Protein AF-A0A956JEH7-F1 (afdb_monomer_lite)

pLDDT: mean 78.48, std 21.89, range [32.75, 98.38]

Foldseek 3Di:
DDPPPPPPPFQDQDADDDDDDDDDPDDDDPDDDDDDDDDDDDDPDDPPDPPCCDPVNPPPPPLVVLCVQLVDDPVLSVQLSVLVVVLPDPPPQQPPVLLLVLLLQLLVLLLDPDHDPVSLVSSCCSRDPRDPVNLVSQLVSVQSNLVSDDLSSLLSLLVVLLVPNDPSSNPPVPPCDPPPPDDPDPPLLPQQLNLLVQLCVQLVDDPVLSVVSSVLSVPDDQQDCPQLSVLSNQQSVQSSDPGRDSVSSSSNSVSSSVSVVVVSVSLSVSSNVNSVSDDSSSSNSQSVLSSVPNPVSNRDPPDPPPPPPPPDPDDPPPDDPPPPDDDDDDDD

Sequence (332 aa):
MKRTIFLAILPMLVLSACDRSEELEAEDDPIEERAATPSDDELGPPPSDAHHRGPHGRRGDPVGRLCEELGCSDAQREQLATLLGDLRPDHERPPKDERRAAKEALAQAFASDSLSAADLAAYRQAERPADDSRAEKIVATTTGVHAILDAQQRGQLAERIEQRGLPMEGRRGKLGGPGGPGGPGRGAKHDPGHRVDQLCDAITCTDEQRTTLGERLAERQPPARDGLEAARGALATAFRADALEASAVQAYLDAAAEVEREHLEGRDALVLELHGLLDATQRATLAERIEQRGLRGLWGDEGHGGKRGRKGRKGRRHRRPTDEASDDQAFG

Secondary structure (DSSP, 8-state):
-------------PPPP--------------------------PPPP-------TTS----HHHHHHHHHT--HHHHHHHHHHHHHTS-------HHHHHHHHHHHHHHHHSS---HHHHHHHHHHHS---HHHHHHHHHHHHHHHHHS-HHHHHHHHHHHHHH--TTS---S----S--TT-TTSSGGG-HHHHHHHHHHHHT--HHHHHHHHHHHHH-PPPP-HHHHHHHHHHHHHHHSSS--HHHHHHHHHHHHHHHHHHHHHHHHHHHHHHHHS-HHHHHHHHHHHHHHGGGGGG----S----------------------------

Radius of gyration: 27.81 Å; chains: 1; bounding box: 64×118×71 Å

Structure (mmCIF, N/CA/C/O backbone):
data_AF-A0A956JEH7-F1
#
_entry.id   AF-A0A956JEH7-F1
#
loop_
_atom_site.group_PDB
_atom_site.id
_atom_site.type_symbol
_atom_site.label_atom_id
_atom_site.label_alt_id
_atom_site.label_comp_id
_atom_site.label_asym_id
_atom_site.label_entity_id
_atom_site.label_seq_id
_atom_site.pdbx_PDB_ins_code
_atom_site.Cartn_x
_atom_site.Cartn_y
_atom_site.Cartn_z
_atom_site.occupancy
_atom_site.B_iso_or_equiv
_atom_site.auth_seq_id
_atom_site.auth_comp_id
_atom_site.auth_asym_id
_atom_site.auth_atom_id
_atom_site.pdbx_PDB_model_num
ATOM 1 N N . MET A 1 1 ? -0.227 -43.538 2.625 1.00 43.06 1 MET A N 1
ATOM 2 C CA . MET A 1 1 ? -1.115 -42.389 2.344 1.00 43.06 1 MET A CA 1
ATOM 3 C C . MET A 1 1 ? -0.302 -41.114 2.532 1.00 43.06 1 MET A C 1
ATOM 5 O O . MET A 1 1 ? -0.013 -40.758 3.665 1.00 43.06 1 MET A O 1
ATOM 9 N N . LYS A 1 2 ? 0.185 -40.505 1.444 1.00 34.75 2 LYS A N 1
ATOM 10 C CA . LYS A 1 2 ? 0.969 -39.260 1.493 1.00 34.75 2 LYS A CA 1
ATOM 11 C C . LYS A 1 2 ? -0.018 -38.090 1.477 1.00 34.75 2 LYS A C 1
ATOM 13 O O . LYS A 1 2 ? -0.753 -37.943 0.508 1.00 34.75 2 LYS A O 1
ATOM 18 N N . ARG A 1 3 ? -0.085 -37.324 2.568 1.00 42.06 3 ARG A N 1
ATOM 19 C CA . ARG A 1 3 ? -0.864 -36.082 2.641 1.00 42.06 3 ARG A CA 1
ATOM 20 C C . ARG A 1 3 ? -0.055 -34.987 1.956 1.00 42.06 3 ARG A C 1
ATOM 22 O O . ARG A 1 3 ? 0.900 -34.477 2.530 1.00 42.06 3 ARG A O 1
ATOM 29 N N . THR A 1 4 ? -0.405 -34.687 0.715 1.00 43.34 4 THR A N 1
ATOM 30 C CA . THR A 1 4 ? 0.095 -33.522 -0.013 1.00 43.34 4 THR A CA 1
ATOM 31 C C . THR A 1 4 ? -0.569 -32.292 0.602 1.00 43.34 4 THR A C 1
ATOM 33 O O . THR A 1 4 ? -1.746 -32.033 0.365 1.00 43.34 4 THR A O 1
ATOM 36 N N . ILE A 1 5 ? 0.151 -31.591 1.476 1.00 44.59 5 ILE A N 1
ATOM 37 C CA . ILE A 1 5 ? -0.269 -30.294 2.008 1.00 44.59 5 ILE A CA 1
ATOM 38 C C . ILE A 1 5 ? -0.021 -29.284 0.886 1.00 44.59 5 ILE A C 1
ATOM 40 O O . ILE A 1 5 ? 1.121 -28.920 0.620 1.00 44.59 5 ILE A O 1
ATOM 44 N N . PHE A 1 6 ? -1.083 -28.896 0.179 1.00 36.31 6 PHE A N 1
ATOM 45 C CA . PHE A 1 6 ? -1.056 -27.747 -0.720 1.00 36.31 6 PHE A CA 1
ATOM 46 C C . PHE A 1 6 ? -1.014 -26.486 0.144 1.00 36.31 6 PHE A C 1
ATOM 48 O O . PHE A 1 6 ? -2.028 -26.060 0.692 1.00 36.31 6 PHE A O 1
ATOM 55 N N . LEU A 1 7 ? 0.185 -25.933 0.315 1.00 36.53 7 LEU A N 1
ATOM 56 C CA . LEU A 1 7 ? 0.389 -24.615 0.898 1.00 36.53 7 LEU A CA 1
ATOM 57 C C . LEU A 1 7 ? 0.085 -23.593 -0.209 1.00 36.53 7 LEU A C 1
ATOM 59 O O . LEU A 1 7 ? 0.909 -23.363 -1.091 1.00 36.53 7 LEU A O 1
ATOM 63 N N . ALA A 1 8 ? -1.135 -23.056 -0.220 1.00 32.75 8 ALA A N 1
ATOM 64 C CA . ALA A 1 8 ? -1.504 -21.952 -1.098 1.00 32.75 8 ALA A CA 1
ATOM 65 C C . ALA A 1 8 ? -0.867 -20.667 -0.550 1.00 32.75 8 ALA A C 1
ATOM 67 O O . ALA A 1 8 ? -1.354 -20.082 0.416 1.00 32.75 8 ALA A O 1
ATOM 68 N N . ILE A 1 9 ? 0.267 -20.275 -1.127 1.00 37.53 9 ILE A N 1
ATOM 69 C CA . ILE A 1 9 ? 0.929 -18.996 -0.862 1.00 37.53 9 ILE A CA 1
ATOM 70 C C . ILE A 1 9 ? 0.204 -17.952 -1.722 1.00 37.53 9 ILE A C 1
ATOM 72 O O . ILE A 1 9 ? 0.323 -17.972 -2.942 1.00 37.53 9 ILE A O 1
ATOM 76 N N . LEU A 1 10 ? -0.613 -17.108 -1.088 1.00 37.47 10 LEU A N 1
ATOM 77 C CA . LEU A 1 10 ? -1.452 -16.085 -1.728 1.00 37.47 10 LEU A CA 1
ATOM 78 C C . LEU A 1 10 ? -0.703 -14.736 -1.789 1.00 37.47 10 LEU A C 1
ATOM 80 O O . LEU A 1 10 ? -0.413 -14.176 -0.727 1.00 37.47 10 LEU A O 1
ATOM 84 N N . PRO A 1 11 ? -0.420 -14.167 -2.976 1.00 40.66 11 PRO A N 1
ATOM 85 C CA . PRO A 1 11 ? 0.230 -12.864 -3.090 1.00 40.66 11 PRO A CA 1
ATOM 86 C C . PRO A 1 11 ? -0.799 -11.718 -3.003 1.00 40.66 11 PRO A C 1
ATOM 88 O O . PRO A 1 11 ? -1.374 -11.277 -3.996 1.00 40.66 11 PRO A O 1
ATOM 91 N N . MET A 1 12 ? -1.029 -11.175 -1.802 1.00 40.50 12 MET A N 1
ATOM 92 C CA . MET A 1 12 ? -1.812 -9.938 -1.622 1.00 40.50 12 MET A CA 1
ATOM 93 C C . MET A 1 12 ? -0.943 -8.685 -1.856 1.00 40.50 12 MET A C 1
ATOM 95 O O . MET A 1 12 ? -0.403 -8.105 -0.918 1.00 40.50 12 MET A O 1
ATOM 99 N N . LEU A 1 13 ? -0.841 -8.211 -3.104 1.00 40.34 13 LEU A N 1
ATOM 100 C CA . LEU A 1 13 ? -0.178 -6.935 -3.431 1.00 40.34 13 LEU A CA 1
ATOM 101 C C . LEU A 1 13 ? -1.138 -5.736 -3.285 1.00 40.34 13 LEU A C 1
ATOM 103 O O . LEU A 1 13 ? -1.927 -5.416 -4.179 1.00 40.34 13 LEU A O 1
ATOM 107 N N . VAL A 1 14 ? -1.040 -5.012 -2.166 1.00 44.00 14 VAL A N 1
ATOM 108 C CA . VAL A 1 14 ? -1.868 -3.836 -1.837 1.00 44.00 14 VAL A CA 1
ATOM 109 C C . VAL A 1 14 ? -1.278 -2.535 -2.401 1.00 44.00 14 VAL A C 1
ATOM 111 O O . VAL A 1 14 ? -0.225 -2.053 -2.004 1.00 44.00 14 VAL A O 1
ATOM 114 N N . LEU A 1 15 ? -2.051 -1.868 -3.264 1.00 42.44 15 LEU A N 1
ATOM 115 C CA . LEU A 1 15 ? -1.861 -0.460 -3.639 1.00 42.44 15 LEU A CA 1
ATOM 116 C C . LEU A 1 15 ? -2.520 0.472 -2.618 1.00 42.44 15 LEU A C 1
ATOM 118 O O . LEU A 1 15 ? -3.707 0.340 -2.359 1.00 42.44 15 LEU A O 1
ATOM 122 N N . SER A 1 16 ? -1.850 1.480 -2.069 1.00 38.53 16 SER A N 1
ATOM 123 C CA . SER A 1 16 ? -2.547 2.534 -1.308 1.00 38.53 16 SER A CA 1
ATOM 124 C C . SER A 1 16 ? -3.450 3.361 -2.245 1.00 38.53 16 SER A C 1
ATOM 126 O O . SER A 1 16 ? -2.968 3.983 -3.192 1.00 38.53 16 SER A O 1
ATOM 128 N N . ALA A 1 17 ? -4.774 3.320 -2.033 1.00 39.34 17 ALA A N 1
ATOM 129 C CA . ALA A 1 17 ? -5.760 3.906 -2.945 1.00 39.34 17 ALA A CA 1
ATOM 130 C C . ALA A 1 17 ? -5.772 5.444 -2.912 1.00 39.34 17 ALA A C 1
ATOM 132 O O . ALA A 1 17 ? -5.942 6.047 -1.848 1.00 39.34 17 ALA A O 1
ATOM 133 N N . CYS A 1 18 ? -5.686 6.050 -4.103 1.00 34.88 18 CYS A N 1
ATOM 134 C CA . CYS A 1 18 ? -6.248 7.365 -4.385 1.00 34.88 18 CYS A CA 1
ATOM 135 C C . CYS A 1 18 ? -7.774 7.265 -4.304 1.00 34.88 18 CYS A C 1
ATOM 137 O O . CYS A 1 18 ? -8.421 6.752 -5.218 1.00 34.88 18 CYS A O 1
ATOM 139 N N . ASP A 1 19 ? -8.314 7.776 -3.209 1.00 38.53 19 ASP A N 1
ATOM 140 C CA . ASP A 1 19 ? -9.708 8.162 -3.097 1.00 38.53 19 ASP A CA 1
ATOM 141 C C . ASP A 1 19 ? -9.896 9.445 -3.926 1.00 38.53 19 ASP A C 1
ATOM 143 O O . ASP A 1 19 ? -9.298 10.489 -3.649 1.00 38.53 19 ASP A O 1
ATOM 147 N N . ARG A 1 20 ? -10.616 9.343 -5.041 1.00 38.06 20 ARG A N 1
ATOM 148 C CA . ARG A 1 20 ? -11.180 10.501 -5.732 1.00 38.06 20 ARG A CA 1
ATOM 149 C C . ARG A 1 20 ? -12.668 10.368 -5.478 1.00 38.06 20 ARG A C 1
ATOM 151 O O . ARG A 1 20 ? -13.305 9.509 -6.074 1.00 38.06 20 ARG A O 1
ATOM 158 N N . SER A 1 21 ? -13.158 11.186 -4.558 1.00 36.84 21 SER A N 1
ATOM 159 C CA . SER A 1 21 ? -14.572 11.404 -4.312 1.00 36.84 21 SER A CA 1
ATOM 160 C C . SER A 1 21 ? -15.218 11.958 -5.582 1.00 36.84 21 SER A C 1
ATOM 162 O O . SER A 1 21 ? -15.203 13.164 -5.835 1.00 36.84 21 SER A O 1
ATOM 164 N N . GLU A 1 22 ? -15.714 11.057 -6.423 1.00 40.12 22 GLU A N 1
ATOM 165 C CA . GLU A 1 22 ? -16.746 11.374 -7.401 1.00 40.12 22 GLU A CA 1
ATOM 166 C C . GLU A 1 22 ? -18.097 11.252 -6.697 1.00 40.12 22 GLU A C 1
ATOM 168 O O . GLU A 1 22 ? -18.462 10.198 -6.186 1.00 40.12 22 GLU A O 1
ATOM 173 N N . GLU A 1 23 ? -18.707 12.432 -6.582 1.00 44.09 23 GLU A N 1
ATOM 174 C CA . GLU A 1 23 ? -20.129 12.729 -6.442 1.00 44.09 23 GLU A CA 1
ATOM 175 C C . GLU A 1 23 ? -20.923 12.011 -5.343 1.00 44.09 23 GLU A C 1
ATOM 177 O O . GLU A 1 23 ? -21.380 10.878 -5.460 1.00 44.09 23 GLU A O 1
ATOM 182 N N . LEU A 1 24 ? -21.182 12.790 -4.281 1.00 42.25 24 LEU A N 1
ATOM 183 C CA . LEU A 1 24 ? -22.528 12.877 -3.726 1.00 42.25 24 LEU A CA 1
ATOM 184 C C . LEU A 1 24 ? -23.497 13.095 -4.895 1.00 42.25 24 LEU A C 1
ATOM 186 O O . LEU A 1 24 ? -23.578 14.206 -5.421 1.00 42.25 24 LEU A O 1
ATOM 190 N N . GLU A 1 25 ? -24.196 12.040 -5.297 1.00 42.34 25 GLU A N 1
ATOM 191 C CA . GLU A 1 25 ? -25.493 12.197 -5.938 1.00 42.34 25 GLU A CA 1
ATOM 192 C C . GLU A 1 25 ? -26.380 12.882 -4.900 1.00 42.34 25 GLU A C 1
ATOM 194 O O . GLU A 1 25 ? -26.680 12.330 -3.841 1.00 42.34 25 GLU A O 1
ATOM 199 N N . ALA A 1 26 ? -26.642 14.165 -5.149 1.00 45.69 26 ALA A N 1
ATOM 200 C CA . ALA A 1 26 ? -27.672 14.905 -4.456 1.00 45.69 26 ALA A CA 1
ATOM 201 C C . ALA A 1 26 ? -28.987 14.170 -4.711 1.00 45.69 26 ALA A C 1
ATOM 203 O O . ALA A 1 26 ? -29.331 13.909 -5.862 1.00 45.69 26 ALA A O 1
ATOM 204 N N . GLU A 1 27 ? -29.666 13.806 -3.630 1.00 48.03 27 GLU A N 1
ATOM 205 C CA . GLU A 1 27 ? -31.034 13.314 -3.677 1.00 48.03 27 GLU A CA 1
ATOM 206 C C . GLU A 1 27 ? -31.901 14.311 -4.464 1.00 48.03 27 GLU A C 1
ATOM 208 O O . GLU A 1 27 ? -31.736 15.526 -4.335 1.00 48.03 27 GLU A O 1
ATOM 213 N N . ASP A 1 28 ? -32.762 13.766 -5.323 1.00 44.75 28 ASP A N 1
ATOM 214 C CA . ASP A 1 28 ? -33.648 14.474 -6.244 1.00 44.75 28 ASP A CA 1
ATOM 215 C C . ASP A 1 28 ? -34.509 15.537 -5.537 1.00 44.75 28 ASP A C 1
ATOM 217 O O . ASP A 1 28 ? -35.569 15.241 -4.980 1.00 44.75 28 ASP A O 1
ATOM 221 N N . ASP A 1 29 ? -34.095 16.801 -5.626 1.00 42.53 29 ASP A N 1
ATOM 222 C CA . ASP A 1 29 ? -35.005 17.934 -5.469 1.00 42.53 29 ASP A CA 1
ATOM 223 C C . ASP A 1 29 ? -35.840 18.061 -6.762 1.00 42.53 29 ASP A C 1
ATOM 225 O O . ASP A 1 29 ? -35.265 18.188 -7.851 1.00 42.53 29 ASP A O 1
ATOM 229 N N . PRO A 1 30 ? -37.186 18.057 -6.699 1.00 51.78 30 PRO A N 1
ATOM 230 C CA . PRO A 1 30 ? -38.021 18.230 -7.880 1.00 51.78 30 PRO A CA 1
ATOM 231 C C . PRO A 1 30 ? -37.794 19.623 -8.479 1.00 51.78 30 PRO A C 1
ATOM 233 O O . PRO A 1 30 ? -38.139 20.649 -7.891 1.00 51.78 30 PRO A O 1
ATOM 236 N N . ILE A 1 31 ? -37.200 19.652 -9.672 1.00 46.84 31 ILE A N 1
ATOM 237 C CA . ILE A 1 31 ? -37.002 20.864 -10.465 1.00 46.84 31 ILE A CA 1
ATOM 238 C C . ILE A 1 31 ? -38.381 21.380 -10.892 1.00 46.84 31 ILE A C 1
ATOM 240 O O . ILE A 1 31 ? -39.025 20.806 -11.769 1.00 46.84 31 ILE A O 1
ATOM 244 N N . GLU A 1 32 ? -38.827 22.478 -10.277 1.00 48.28 32 GLU A N 1
ATOM 245 C CA . GLU A 1 32 ? -39.962 23.254 -10.769 1.00 48.28 32 GLU A CA 1
ATOM 246 C C . GLU A 1 32 ? -39.672 23.760 -12.190 1.00 48.28 32 GLU A C 1
ATOM 248 O O . GLU A 1 32 ? -38.730 24.514 -12.455 1.00 48.28 32 GLU A O 1
ATOM 253 N N . GLU A 1 33 ? -40.527 23.313 -13.101 1.00 57.91 33 GLU A N 1
ATOM 254 C CA . GLU A 1 33 ? -40.614 23.666 -14.507 1.00 57.91 33 GLU A CA 1
ATOM 255 C C . GLU A 1 33 ? -40.795 25.182 -14.680 1.00 57.91 33 GLU A C 1
ATOM 257 O O . GLU A 1 33 ? -41.894 25.728 -14.571 1.00 57.91 33 GLU A O 1
ATOM 262 N N . ARG A 1 34 ? -39.698 25.894 -14.960 1.00 46.66 34 ARG A N 1
ATOM 263 C CA . ARG A 1 34 ? -39.749 27.309 -15.340 1.00 46.66 34 ARG A CA 1
ATOM 264 C C . ARG A 1 34 ? -39.534 27.461 -16.838 1.00 46.66 34 ARG A C 1
ATOM 266 O O . ARG A 1 34 ? -38.412 27.571 -17.325 1.00 46.66 34 ARG A O 1
ATOM 273 N N . ALA A 1 35 ? -40.656 27.497 -17.547 1.00 59.81 35 ALA A N 1
ATOM 274 C CA . ALA A 1 35 ? -40.753 27.929 -18.930 1.00 59.81 35 ALA A CA 1
ATOM 275 C C . ALA A 1 35 ? -40.275 29.383 -19.102 1.00 59.81 35 ALA A C 1
ATOM 277 O O . ALA A 1 35 ? -40.730 30.273 -18.380 1.00 59.81 35 ALA A O 1
ATOM 278 N N . ALA A 1 36 ? -39.387 29.608 -20.075 1.00 48.41 36 ALA A N 1
ATOM 279 C CA . ALA A 1 36 ? -39.446 30.701 -21.056 1.00 48.41 36 ALA A CA 1
ATOM 280 C C . ALA A 1 36 ? -38.174 30.706 -21.926 1.00 48.41 36 ALA A C 1
ATOM 282 O O . ALA A 1 36 ? -37.093 31.080 -21.475 1.00 48.41 36 ALA A O 1
ATOM 283 N N . THR A 1 37 ? -38.329 30.338 -23.197 1.00 50.88 37 THR A N 1
ATOM 284 C CA . THR A 1 37 ? -37.453 30.753 -24.306 1.00 50.88 37 THR A CA 1
ATOM 285 C C . THR A 1 37 ? -37.557 32.271 -24.510 1.00 50.88 37 THR A C 1
ATOM 287 O O . THR A 1 37 ? -38.647 32.822 -24.319 1.00 50.88 37 THR A O 1
ATOM 290 N N . PRO A 1 38 ? -36.486 32.955 -24.957 1.00 53.44 38 PRO A N 1
ATOM 291 C CA . PRO A 1 38 ? -36.472 33.250 -26.393 1.00 53.44 38 PRO A CA 1
ATOM 292 C C . PRO A 1 38 ? -35.097 33.325 -27.086 1.00 53.44 38 PRO A C 1
ATOM 294 O O . PRO A 1 38 ? -34.073 33.638 -26.481 1.00 53.44 38 PRO A O 1
ATOM 297 N N . SER A 1 39 ? -35.216 33.149 -28.408 1.00 45.09 39 SER A N 1
ATOM 298 C CA . SER A 1 39 ? -34.476 33.742 -29.534 1.00 45.09 39 SER A CA 1
ATOM 299 C C . SER A 1 39 ? -33.039 33.306 -29.821 1.00 45.09 39 SER A C 1
ATOM 301 O O . SER A 1 39 ? -32.079 33.782 -29.219 1.00 45.09 39 SER A O 1
ATOM 303 N N . ASP A 1 40 ? -32.966 32.471 -30.860 1.00 57.19 40 ASP A N 1
ATOM 304 C CA . ASP A 1 40 ? -31.899 32.355 -31.846 1.00 57.19 40 ASP A CA 1
ATOM 305 C C . ASP A 1 40 ? -31.578 33.711 -32.493 1.00 57.19 40 ASP A C 1
ATOM 307 O O . ASP A 1 40 ? -32.448 34.296 -33.130 1.00 57.19 40 ASP A O 1
ATOM 311 N N . ASP A 1 41 ? -30.336 34.180 -32.365 1.00 52.75 41 ASP A N 1
ATOM 312 C CA . ASP A 1 41 ? -29.714 35.080 -33.342 1.00 52.75 41 ASP A CA 1
ATOM 313 C C . ASP A 1 41 ? -28.176 34.965 -33.269 1.00 52.75 41 ASP A C 1
ATOM 315 O O . ASP A 1 41 ? -27.523 35.344 -32.296 1.00 52.75 41 ASP A O 1
ATOM 319 N N . GLU A 1 42 ? -27.628 34.365 -34.328 1.00 58.56 42 GLU A N 1
ATOM 320 C CA . GLU A 1 42 ? -26.366 34.707 -34.996 1.00 58.56 42 GLU A CA 1
ATOM 321 C C . GLU A 1 42 ? -25.119 34.990 -34.125 1.00 58.56 42 GLU A C 1
ATOM 323 O O . GLU A 1 42 ? -24.570 36.091 -34.090 1.00 58.56 42 GLU A O 1
ATOM 328 N N . LEU A 1 43 ? -24.581 33.949 -33.483 1.00 51.38 43 LEU A N 1
ATOM 329 C CA . LEU A 1 43 ? -23.207 33.948 -32.970 1.00 51.38 43 LEU A CA 1
ATOM 330 C C . LEU A 1 43 ? -22.396 32.903 -33.743 1.00 51.38 43 LEU A C 1
ATOM 332 O O . LEU A 1 43 ? -22.667 31.707 -33.661 1.00 51.38 43 LEU A O 1
ATOM 336 N N . GLY A 1 44 ? -21.419 33.371 -34.526 1.00 61.25 44 GLY A N 1
ATOM 337 C CA . GLY A 1 44 ? -20.511 32.522 -35.302 1.00 61.25 44 GLY A CA 1
ATOM 338 C C . GLY A 1 44 ? -19.790 31.468 -34.446 1.00 61.25 44 GLY A C 1
ATOM 339 O O . GLY A 1 44 ? -19.758 31.590 -33.217 1.00 61.25 44 GLY A O 1
ATOM 340 N N . PRO A 1 45 ? -19.200 30.430 -35.076 1.00 61.00 45 PRO A N 1
ATOM 341 C CA . PRO A 1 45 ? -18.567 29.334 -34.354 1.00 61.00 45 PRO A CA 1
ATOM 342 C C . PRO A 1 45 ? -17.537 29.906 -33.372 1.00 61.00 45 PRO A C 1
ATOM 344 O O . PRO A 1 45 ? -16.636 30.639 -33.799 1.00 61.00 45 PRO A O 1
ATOM 347 N N . PRO A 1 46 ? -17.670 29.634 -32.060 1.00 56.12 46 PRO 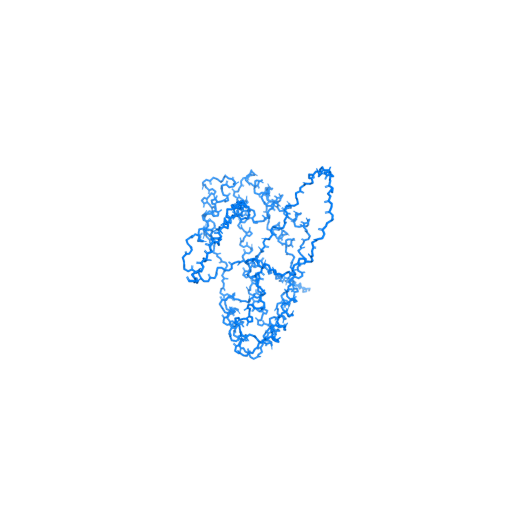A N 1
ATOM 348 C CA . PRO A 1 46 ? -16.686 30.091 -31.096 1.00 56.12 46 PRO A CA 1
ATOM 349 C C . PRO A 1 46 ? -15.317 29.537 -31.515 1.00 56.12 46 PRO A C 1
ATOM 351 O O . PRO A 1 46 ? -15.243 28.390 -31.967 1.00 56.12 46 PRO A O 1
ATOM 354 N N . PRO A 1 47 ? -14.235 30.330 -31.416 1.00 57.09 47 PRO A N 1
ATOM 355 C CA . PRO A 1 47 ? -12.907 29.875 -31.797 1.00 57.09 47 PRO A CA 1
ATOM 356 C C . PRO A 1 47 ? -12.596 28.576 -31.055 1.00 57.09 47 PRO A C 1
ATOM 358 O O . PRO A 1 47 ? -12.641 28.534 -29.823 1.00 57.09 47 PRO A O 1
ATOM 361 N N . SER A 1 48 ? -12.318 27.523 -31.823 1.00 51.50 48 SER A N 1
ATOM 362 C CA . SER A 1 48 ? -11.996 26.201 -31.307 1.00 51.50 48 SER A CA 1
ATOM 363 C C . SER A 1 48 ? -10.814 26.294 -30.343 1.00 51.50 48 SER A C 1
ATOM 365 O O . SER A 1 48 ? -9.680 26.566 -30.737 1.00 51.50 48 SER A O 1
ATOM 367 N N . ASP A 1 49 ? -11.112 26.059 -29.072 1.00 44.69 49 ASP A N 1
ATOM 368 C CA . ASP A 1 49 ? -10.280 25.286 -28.166 1.00 44.69 49 ASP A CA 1
ATOM 369 C C . ASP A 1 49 ? -8.821 25.727 -28.003 1.00 44.69 49 ASP A C 1
ATOM 371 O O . ASP A 1 49 ? -7.875 24.939 -28.082 1.00 44.69 49 ASP A O 1
ATOM 375 N N . ALA A 1 50 ? -8.632 26.962 -27.540 1.00 47.38 50 ALA A N 1
ATOM 376 C CA . ALA A 1 50 ? -7.578 27.194 -26.559 1.00 47.38 50 ALA A CA 1
ATOM 377 C C . ALA A 1 50 ? -7.988 26.478 -25.262 1.00 47.38 50 ALA A C 1
ATOM 379 O O . ALA A 1 50 ? -8.502 27.094 -24.329 1.00 47.38 50 ALA A O 1
ATOM 380 N N . HIS A 1 51 ? -7.808 25.153 -25.220 1.00 47.47 51 HIS A N 1
ATOM 381 C CA . HIS A 1 51 ? -7.985 24.351 -24.020 1.00 47.47 51 HIS A CA 1
ATOM 382 C C . HIS A 1 51 ? -7.140 24.976 -22.913 1.00 47.47 51 HIS A C 1
ATOM 384 O O . HIS A 1 51 ? -5.928 24.756 -22.829 1.00 47.47 51 HIS A O 1
ATOM 390 N N . HIS A 1 52 ? -7.784 25.761 -22.049 1.00 44.09 52 HIS A N 1
ATOM 391 C CA . HIS A 1 52 ? -7.235 26.183 -20.779 1.00 44.09 52 HIS A CA 1
ATOM 392 C C . HIS A 1 52 ? -7.058 24.916 -19.949 1.00 44.09 52 HIS A C 1
ATOM 394 O O . HIS A 1 52 ? -7.892 24.551 -19.121 1.00 44.09 52 HIS A O 1
ATOM 400 N N . ARG A 1 53 ? -5.949 24.216 -20.209 1.00 47.03 53 ARG A N 1
ATOM 401 C CA . ARG A 1 53 ? -5.384 23.187 -19.355 1.00 47.03 53 ARG A CA 1
ATOM 402 C C . ARG A 1 53 ? -5.068 23.905 -18.058 1.00 47.03 53 ARG A C 1
ATOM 404 O O . ARG A 1 53 ? -3.972 24.431 -17.875 1.00 47.03 53 ARG A O 1
ATOM 411 N N .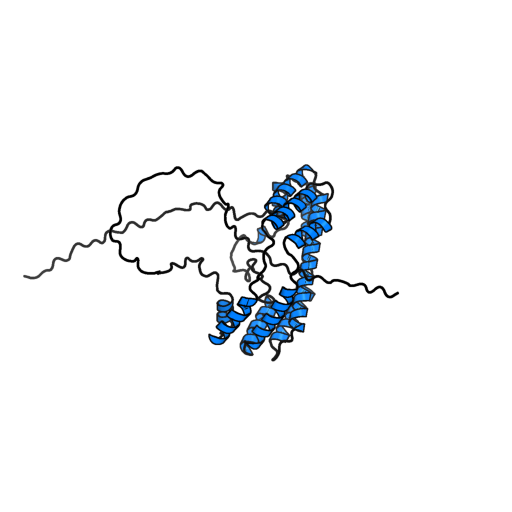 GLY A 1 54 ? -6.063 23.991 -17.178 1.00 53.09 54 GLY A N 1
ATOM 412 C CA . GLY A 1 54 ? -5.851 24.465 -15.827 1.00 53.09 54 GLY A CA 1
ATOM 413 C C . GLY A 1 54 ? -4.674 23.693 -15.221 1.00 53.09 54 GLY A C 1
ATOM 414 O O . GLY A 1 54 ? -4.376 22.579 -15.662 1.00 53.09 54 GLY A O 1
ATOM 415 N N . PRO A 1 55 ? -4.003 24.229 -14.194 1.00 53.03 55 PRO A N 1
ATOM 416 C CA . PRO A 1 55 ? -2.838 23.601 -13.556 1.00 53.03 55 PRO A CA 1
ATOM 417 C C . PRO A 1 55 ? -3.081 22.173 -13.008 1.00 53.03 55 PRO A C 1
ATOM 419 O O . PRO A 1 55 ? -2.160 21.523 -12.525 1.00 53.03 55 PRO A O 1
ATOM 422 N N . HIS A 1 56 ? -4.303 21.647 -13.123 1.00 53.31 56 HIS A N 1
ATOM 423 C CA . HIS A 1 56 ? -4.692 20.273 -12.814 1.00 53.31 56 HIS A CA 1
ATOM 424 C C . HIS A 1 56 ? -4.708 19.313 -14.028 1.00 53.31 56 HIS A C 1
ATOM 426 O O . HIS A 1 56 ? -4.900 18.114 -13.835 1.00 53.31 56 HIS A O 1
ATOM 432 N N . GLY A 1 57 ? -4.475 19.801 -15.254 1.00 48.41 57 GLY A N 1
ATOM 433 C CA . GLY A 1 57 ? -4.539 19.035 -16.510 1.00 48.41 57 GLY A CA 1
ATOM 434 C C . GLY A 1 57 ? -3.262 18.280 -16.894 1.00 48.41 57 GLY A C 1
ATOM 435 O O . GLY A 1 57 ? -3.259 17.540 -17.870 1.00 48.41 57 GLY A O 1
ATOM 436 N N . ARG A 1 58 ? -2.177 18.421 -16.124 1.00 52.09 58 ARG A N 1
ATOM 437 C CA . ARG A 1 58 ? -0.984 17.567 -16.232 1.00 52.09 58 ARG A CA 1
ATOM 438 C C . ARG A 1 58 ? -0.888 16.644 -15.021 1.00 52.09 58 ARG A C 1
ATOM 440 O O . ARG A 1 58 ? 0.106 16.652 -14.297 1.00 52.09 58 ARG A O 1
ATOM 447 N N . ARG A 1 59 ? -1.912 15.817 -14.784 1.00 56.88 59 ARG A N 1
ATOM 448 C CA . ARG A 1 59 ? -1.660 14.526 -14.122 1.00 56.88 59 ARG A CA 1
ATOM 449 C C . ARG A 1 59 ? -0.791 13.743 -15.103 1.00 56.88 59 ARG A C 1
ATOM 451 O O . ARG A 1 59 ? -1.319 13.123 -16.013 1.00 56.88 59 ARG A O 1
ATOM 458 N N . GLY A 1 60 ? 0.519 13.977 -14.994 1.00 65.06 60 GLY A N 1
ATOM 459 C CA . GLY A 1 60 ? 1.501 13.700 -16.033 1.00 65.06 60 GLY A CA 1
ATOM 460 C C . GLY A 1 60 ? 1.359 12.288 -16.558 1.00 65.06 60 GLY A C 1
ATOM 461 O O . GLY A 1 60 ? 1.226 11.353 -15.769 1.00 65.06 60 GLY A O 1
ATOM 462 N N . ASP A 1 61 ? 1.366 12.181 -17.881 1.00 85.62 61 ASP A N 1
ATOM 463 C CA . ASP A 1 61 ? 1.606 10.927 -18.566 1.00 85.62 61 ASP A CA 1
ATOM 464 C C . ASP A 1 61 ? 2.824 10.247 -17.904 1.00 85.62 61 ASP A C 1
ATOM 466 O O . ASP A 1 61 ? 3.927 10.810 -17.940 1.00 85.62 61 ASP A O 1
ATOM 470 N N . PRO A 1 62 ? 2.627 9.122 -17.187 1.00 86.56 62 PRO A N 1
ATOM 471 C CA . PRO A 1 62 ? 3.703 8.487 -16.436 1.00 86.56 62 PRO A CA 1
ATOM 472 C C . PRO A 1 62 ? 4.832 8.045 -17.368 1.00 86.56 62 PRO A C 1
ATOM 474 O O . PRO A 1 62 ? 5.993 8.103 -16.965 1.00 86.56 62 PRO A O 1
ATOM 477 N N . VAL A 1 63 ? 4.498 7.685 -18.612 1.00 91.56 63 VAL A N 1
ATOM 478 C CA . VAL A 1 63 ? 5.472 7.308 -19.636 1.00 91.56 63 VAL A CA 1
ATOM 479 C C . VAL A 1 63 ? 6.263 8.528 -20.077 1.00 91.56 63 VAL A C 1
ATOM 481 O O . VAL A 1 63 ? 7.487 8.487 -20.053 1.00 91.56 63 VAL A O 1
ATOM 484 N N . GLY A 1 64 ? 5.593 9.642 -20.381 1.00 91.00 64 GLY A N 1
ATOM 485 C CA . GLY A 1 64 ? 6.237 10.907 -20.720 1.00 91.00 64 GLY A CA 1
ATOM 486 C C . GLY A 1 64 ? 7.238 11.377 -19.665 1.00 91.00 64 GLY A C 1
ATOM 487 O O . GLY A 1 64 ? 8.353 11.742 -20.025 1.00 91.00 64 GLY A O 1
ATOM 488 N N . ARG A 1 65 ? 6.899 11.296 -18.369 1.00 90.19 65 ARG A N 1
ATOM 489 C CA . ARG A 1 65 ? 7.847 11.636 -17.290 1.00 90.19 65 ARG A CA 1
ATOM 490 C C . ARG A 1 65 ? 9.029 10.668 -17.244 1.00 90.19 65 ARG A C 1
ATOM 492 O O . ARG A 1 65 ? 10.165 11.117 -17.153 1.00 90.19 65 ARG A O 1
ATOM 499 N N . LEU A 1 66 ? 8.776 9.359 -17.296 1.00 92.25 66 LEU A N 1
ATOM 500 C CA . LEU A 1 66 ? 9.847 8.361 -17.309 1.00 92.25 66 LEU A CA 1
ATOM 501 C C . LEU A 1 66 ? 10.798 8.602 -18.492 1.00 92.25 66 LEU A C 1
ATOM 503 O O . LEU A 1 66 ? 12.010 8.619 -18.306 1.00 92.25 66 LEU A O 1
ATOM 507 N N . CYS A 1 67 ? 10.241 8.862 -19.675 1.00 95.50 67 CYS A N 1
ATOM 508 C CA . CYS A 1 67 ? 10.980 9.131 -20.904 1.00 95.50 67 CYS A CA 1
ATOM 509 C C . CYS A 1 67 ? 11.765 10.442 -20.858 1.00 95.50 67 CYS A C 1
ATOM 511 O O . CYS A 1 67 ? 12.888 10.482 -21.344 1.00 95.50 67 CYS A O 1
ATOM 513 N N . GLU A 1 68 ? 11.201 11.507 -20.287 1.00 93.94 68 GLU A N 1
ATOM 514 C CA . GLU A 1 68 ? 11.905 12.777 -20.069 1.00 93.94 68 GLU A CA 1
ATOM 515 C C . GLU A 1 68 ? 13.109 12.573 -19.145 1.00 93.94 68 GLU A C 1
ATOM 517 O O . GLU A 1 68 ? 14.206 13.045 -19.427 1.00 93.94 68 GLU A O 1
ATOM 522 N N . GLU A 1 69 ? 12.923 11.808 -18.070 1.00 93.19 69 GLU A N 1
ATOM 523 C CA . GLU A 1 69 ? 13.971 11.549 -17.092 1.00 93.19 69 GLU A CA 1
ATOM 524 C C . GLU A 1 69 ? 15.034 10.536 -17.570 1.00 93.19 69 GLU A C 1
ATOM 526 O O . GLU A 1 69 ? 16.109 10.495 -16.975 1.00 93.19 69 GLU A O 1
ATOM 531 N N . LEU A 1 70 ? 14.738 9.681 -18.556 1.00 96.44 70 LEU A N 1
ATOM 532 C CA . LEU A 1 70 ? 15.679 8.704 -19.136 1.00 96.44 70 LEU A CA 1
ATOM 533 C C . LEU A 1 70 ? 16.241 9.139 -20.501 1.00 96.44 70 LEU A C 1
ATOM 535 O O . LEU A 1 70 ? 17.132 8.490 -21.040 1.00 96.44 70 LEU A O 1
ATOM 539 N N . GLY A 1 71 ? 15.715 10.217 -21.089 1.00 96.88 71 GLY A N 1
ATOM 540 C CA . GLY A 1 71 ? 16.070 10.639 -22.444 1.00 96.88 71 GLY A CA 1
ATOM 541 C C . GLY A 1 71 ? 15.629 9.643 -23.523 1.00 96.88 71 GLY A C 1
ATOM 542 O O . GLY A 1 71 ? 16.401 9.343 -24.428 1.00 96.88 71 GLY A O 1
ATOM 543 N N . CYS A 1 72 ? 14.415 9.091 -23.426 1.00 97.81 72 CYS A N 1
ATOM 544 C CA . CYS A 1 72 ? 13.903 8.155 -24.431 1.00 97.81 72 CYS A CA 1
ATOM 545 C C . CYS A 1 72 ? 13.605 8.845 -25.769 1.00 97.81 72 CYS A C 1
ATOM 547 O O . CYS A 1 72 ? 13.110 9.975 -25.805 1.00 97.81 72 CYS A O 1
ATOM 549 N N . SER A 1 73 ? 13.827 8.113 -26.862 1.00 98.12 73 SER A N 1
ATOM 550 C CA . SER A 1 73 ? 13.354 8.501 -28.196 1.00 98.12 73 SER A CA 1
ATOM 551 C C . SER A 1 73 ? 11.823 8.467 -28.291 1.00 98.12 73 SER A C 1
ATOM 553 O O . SER A 1 73 ? 11.150 7.825 -27.481 1.00 98.12 73 SER A O 1
ATOM 555 N N . ASP A 1 74 ? 11.259 9.120 -29.311 1.00 97.06 74 ASP A N 1
ATOM 556 C CA . ASP A 1 74 ? 9.809 9.093 -29.550 1.00 97.06 74 ASP A CA 1
ATOM 557 C C . ASP A 1 74 ? 9.300 7.669 -29.833 1.00 97.06 74 ASP A C 1
ATOM 559 O O . ASP A 1 74 ? 8.256 7.279 -29.313 1.00 97.06 74 ASP A O 1
ATOM 563 N N . ALA A 1 75 ? 10.083 6.855 -30.553 1.00 97.69 75 ALA A N 1
ATOM 564 C CA . ALA A 1 75 ? 9.760 5.451 -30.809 1.00 97.69 75 ALA A CA 1
ATOM 565 C C . ALA A 1 75 ? 9.728 4.618 -29.514 1.00 97.69 75 ALA A C 1
ATOM 567 O O . ALA A 1 75 ? 8.772 3.884 -29.270 1.00 97.69 75 ALA A O 1
ATOM 568 N N . GLN A 1 76 ? 10.733 4.771 -28.642 1.00 98.00 76 GLN A N 1
ATOM 569 C CA . GLN A 1 76 ? 10.734 4.116 -27.327 1.00 98.00 76 GLN A CA 1
ATOM 570 C C . GLN A 1 76 ? 9.547 4.578 -26.477 1.00 98.00 76 GLN A C 1
ATOM 572 O O . GLN A 1 76 ? 8.915 3.767 -25.807 1.00 98.00 76 GLN A O 1
ATOM 577 N N . ARG A 1 77 ? 9.217 5.876 -26.509 1.00 97.31 77 ARG A N 1
ATOM 578 C CA . ARG A 1 77 ? 8.074 6.428 -25.773 1.00 97.31 77 ARG A CA 1
ATOM 579 C C . ARG A 1 77 ? 6.759 5.790 -26.209 1.00 97.31 77 ARG A C 1
ATOM 581 O O . ARG A 1 77 ? 5.957 5.454 -25.346 1.00 97.31 77 ARG A O 1
ATOM 588 N N . GLU A 1 78 ? 6.537 5.612 -27.508 1.00 96.75 78 GLU A N 1
ATOM 589 C CA . GLU A 1 78 ? 5.333 4.964 -28.041 1.00 96.75 78 GLU A CA 1
ATOM 590 C C . GLU A 1 78 ? 5.249 3.483 -27.632 1.00 96.75 78 GLU A C 1
ATOM 592 O O . GLU A 1 78 ? 4.204 3.018 -27.163 1.00 96.75 78 GLU A O 1
ATOM 597 N N . GLN A 1 79 ? 6.370 2.760 -27.711 1.00 97.25 79 GLN A N 1
ATOM 598 C CA . GLN A 1 79 ? 6.456 1.365 -27.268 1.00 97.25 79 GLN A CA 1
ATOM 599 C C . GLN A 1 79 ? 6.177 1.226 -25.767 1.00 97.25 79 GLN A C 1
ATOM 601 O O . GLN A 1 79 ? 5.369 0.394 -25.356 1.00 97.25 79 GLN A O 1
ATOM 606 N N . LEU A 1 80 ? 6.788 2.082 -24.943 1.00 96.31 80 LEU A N 1
ATOM 607 C CA . LEU A 1 80 ? 6.544 2.121 -23.502 1.00 96.31 80 LEU A CA 1
ATOM 608 C C . LEU A 1 80 ? 5.103 2.536 -23.183 1.00 96.31 80 LEU A C 1
ATOM 610 O O . LEU A 1 80 ? 4.515 2.000 -22.250 1.00 96.31 80 LEU A O 1
ATOM 614 N N . ALA A 1 81 ? 4.512 3.463 -23.939 1.00 94.62 81 ALA A N 1
ATOM 615 C CA . ALA A 1 81 ? 3.122 3.876 -23.750 1.00 94.62 81 ALA A CA 1
ATOM 616 C C . ALA A 1 81 ? 2.150 2.720 -23.995 1.00 94.62 81 ALA A C 1
ATOM 618 O O . ALA A 1 81 ? 1.218 2.543 -23.213 1.00 94.62 81 ALA A O 1
ATOM 619 N N . THR A 1 82 ? 2.410 1.917 -25.027 1.00 94.88 82 THR A N 1
ATOM 620 C CA . THR A 1 82 ? 1.644 0.700 -25.321 1.00 94.88 82 THR A CA 1
ATOM 621 C C . THR A 1 82 ? 1.809 -0.315 -24.192 1.00 94.88 82 THR A C 1
ATOM 623 O O . THR A 1 82 ? 0.839 -0.678 -23.534 1.00 94.88 82 THR A O 1
ATOM 626 N N . LEU A 1 83 ? 3.056 -0.671 -23.875 1.00 94.81 83 LEU A N 1
ATOM 627 C CA . LEU A 1 83 ? 3.378 -1.698 -22.886 1.00 94.81 83 LEU A CA 1
ATOM 628 C C . LEU A 1 83 ? 2.871 -1.364 -21.470 1.00 94.81 83 LEU A C 1
ATOM 630 O O . LEU A 1 83 ? 2.379 -2.229 -20.750 1.00 94.81 83 LEU A O 1
ATOM 634 N N . LEU A 1 84 ? 3.002 -0.103 -21.045 1.00 91.81 84 LEU A N 1
ATOM 635 C CA . LEU A 1 84 ? 2.521 0.360 -19.738 1.00 91.81 84 LEU A CA 1
ATOM 636 C C . LEU A 1 84 ? 1.014 0.659 -19.748 1.00 91.81 84 LEU A C 1
ATOM 638 O O . LEU A 1 84 ? 0.406 0.754 -18.679 1.00 91.81 84 LEU A O 1
ATOM 642 N N . GLY A 1 85 ? 0.419 0.814 -20.934 1.00 89.94 85 GLY A N 1
ATOM 643 C CA . GLY A 1 85 ? -1.022 0.890 -21.143 1.00 89.94 85 GLY A CA 1
ATOM 644 C C . GLY A 1 85 ? -1.716 -0.401 -20.723 1.00 89.94 85 GLY A C 1
ATOM 645 O O . GLY A 1 85 ? -2.707 -0.325 -20.004 1.00 89.94 85 GLY A O 1
ATOM 646 N N . ASP A 1 86 ? -1.129 -1.552 -21.052 1.00 86.62 86 ASP A N 1
ATOM 647 C CA . ASP A 1 86 ? -1.653 -2.883 -20.702 1.00 86.62 86 ASP A CA 1
ATOM 648 C C . ASP A 1 86 ? -1.543 -3.199 -19.201 1.00 86.62 86 ASP A C 1
ATOM 650 O O . ASP A 1 86 ? -2.330 -3.970 -18.651 1.00 86.62 86 ASP A O 1
ATOM 654 N N . LEU A 1 87 ? -0.587 -2.566 -18.506 1.00 85.06 87 LEU A N 1
ATOM 655 C CA . LEU A 1 87 ? -0.480 -2.644 -17.046 1.00 85.06 87 LEU A CA 1
ATOM 656 C C . LEU A 1 87 ? -1.469 -1.710 -16.340 1.00 85.06 87 LEU A C 1
ATOM 658 O O . LEU A 1 87 ? -1.543 -1.714 -15.105 1.00 85.06 87 LEU A O 1
ATOM 662 N N . ARG A 1 88 ? -2.226 -0.875 -17.073 1.00 79.31 88 ARG A N 1
ATOM 663 C CA . ARG A 1 88 ? -3.324 -0.158 -16.432 1.00 79.31 88 ARG A CA 1
ATOM 664 C C . ARG A 1 88 ? -4.251 -1.211 -15.860 1.00 79.31 88 ARG A C 1
ATOM 666 O O . ARG A 1 88 ? -4.712 -2.076 -16.596 1.00 79.31 88 ARG A O 1
ATOM 673 N N . PRO A 1 89 ? -4.493 -1.163 -14.549 1.00 65.25 89 PRO A N 1
ATOM 674 C CA . PRO A 1 89 ? -5.330 -2.161 -13.953 1.00 65.25 89 PRO A CA 1
ATOM 675 C C . PRO A 1 89 ? -6.726 -2.061 -14.557 1.00 65.25 89 PRO A C 1
ATOM 677 O O . PRO A 1 89 ? -7.464 -1.135 -14.226 1.00 65.25 89 PRO A O 1
ATOM 680 N N . ASP A 1 90 ? -7.100 -3.073 -15.334 1.00 61.88 90 ASP A N 1
ATOM 681 C CA . ASP A 1 90 ? -8.482 -3.542 -15.475 1.00 61.88 90 ASP A CA 1
ATOM 682 C C . ASP A 1 90 ? -8.923 -4.194 -14.155 1.00 61.88 90 ASP A C 1
ATOM 684 O O . ASP A 1 90 ? -9.535 -5.255 -14.105 1.00 61.88 90 ASP A O 1
ATOM 688 N N . HIS A 1 91 ? -8.554 -3.579 -13.026 1.00 62.81 91 HIS A N 1
ATOM 689 C CA . HIS A 1 91 ? -9.174 -3.914 -11.766 1.00 62.81 91 HIS A CA 1
ATOM 690 C C . HIS A 1 91 ? -10.586 -3.373 -11.896 1.00 62.81 91 HIS A C 1
ATOM 692 O O . HIS A 1 91 ? -10.840 -2.197 -11.602 1.00 62.81 91 HIS A O 1
ATOM 698 N N . GLU A 1 92 ? -11.492 -4.238 -12.342 1.00 70.44 92 GLU A N 1
ATOM 699 C CA . GLU A 1 92 ? -12.876 -4.152 -11.932 1.00 70.44 92 GLU A CA 1
ATOM 700 C C . GLU A 1 92 ? -12.831 -4.063 -10.416 1.00 70.44 92 GLU A C 1
ATOM 702 O O . GLU A 1 92 ? -12.581 -5.023 -9.686 1.00 70.44 92 GLU A O 1
ATOM 707 N N . ARG A 1 93 ? -12.937 -2.824 -9.932 1.00 78.50 93 ARG A N 1
ATOM 708 C CA . ARG A 1 93 ? -13.171 -2.597 -8.522 1.00 78.50 93 ARG A CA 1
ATOM 709 C C . ARG A 1 93 ? -14.400 -3.435 -8.201 1.00 78.50 93 ARG A C 1
ATOM 711 O O . ARG A 1 93 ? -15.360 -3.333 -8.972 1.00 78.50 93 ARG A O 1
ATOM 718 N N . PRO A 1 94 ? -14.403 -4.166 -7.075 1.00 87.06 94 PRO A N 1
ATOM 719 C CA . PRO A 1 94 ? -15.604 -4.855 -6.640 1.00 87.06 94 PRO A CA 1
ATOM 720 C C . PRO A 1 94 ? -16.782 -3.881 -6.750 1.00 87.06 94 PRO A C 1
ATOM 722 O O . PRO A 1 94 ? -16.596 -2.699 -6.392 1.00 87.06 94 PRO A O 1
ATOM 725 N N . PRO A 1 95 ? -17.929 -4.295 -7.313 1.00 92.00 95 PRO A N 1
ATOM 726 C CA . PRO A 1 95 ? -19.113 -3.461 -7.439 1.00 92.00 95 PRO A CA 1
ATOM 727 C C . PRO A 1 95 ? -19.366 -2.638 -6.173 1.00 92.00 95 PRO A C 1
ATOM 729 O O . PRO A 1 95 ? -19.088 -3.071 -5.053 1.00 92.00 95 PRO A O 1
ATOM 732 N N . LYS A 1 96 ? -19.866 -1.405 -6.332 1.00 92.94 96 LYS A N 1
ATOM 733 C CA . LYS A 1 96 ? -20.077 -0.484 -5.197 1.00 92.94 96 LYS A CA 1
ATOM 734 C C . LYS A 1 96 ? -20.899 -1.144 -4.082 1.00 92.94 96 LYS A C 1
ATOM 736 O O . LYS A 1 96 ? -20.575 -0.939 -2.914 1.00 92.94 96 LYS A O 1
ATOM 741 N N . ASP A 1 97 ? -21.894 -1.946 -4.453 1.00 95.19 97 ASP A N 1
ATOM 742 C CA . ASP A 1 97 ? -22.753 -2.672 -3.520 1.00 95.19 97 ASP A CA 1
ATOM 743 C C . ASP A 1 97 ? -22.010 -3.778 -2.761 1.00 95.19 97 ASP A C 1
ATOM 745 O O . ASP A 1 97 ? -22.202 -3.893 -1.556 1.00 95.19 97 ASP A O 1
ATOM 749 N N . GLU A 1 98 ? -21.100 -4.517 -3.404 1.00 94.62 98 GLU A N 1
ATOM 750 C CA . GLU A 1 98 ? -20.262 -5.521 -2.728 1.00 94.62 98 GLU A CA 1
ATOM 751 C C . GLU A 1 98 ? -19.329 -4.876 -1.703 1.00 94.62 98 GLU A C 1
ATOM 753 O O . GLU A 1 98 ? -19.214 -5.349 -0.574 1.00 94.62 98 GLU A O 1
ATOM 758 N N . ARG A 1 99 ? -18.715 -3.737 -2.049 1.00 94.44 99 ARG A N 1
ATOM 759 C CA . ARG A 1 99 ? -17.883 -2.983 -1.095 1.00 94.44 99 ARG A CA 1
ATOM 760 C C . ARG A 1 99 ? -18.702 -2.442 0.070 1.00 94.44 99 ARG A C 1
ATOM 762 O O . ARG A 1 99 ? -18.235 -2.454 1.206 1.00 94.44 99 ARG A O 1
ATOM 769 N N . ARG A 1 100 ? -19.915 -1.943 -0.196 1.00 96.25 100 ARG A N 1
ATOM 770 C CA . ARG A 1 100 ? -20.829 -1.494 0.864 1.00 96.25 100 ARG A CA 1
ATOM 771 C C . ARG A 1 100 ? -21.189 -2.662 1.782 1.00 96.25 100 ARG A C 1
ATOM 773 O O . ARG A 1 100 ? -21.021 -2.522 2.986 1.00 96.25 100 ARG A O 1
ATOM 780 N N . ALA A 1 101 ? -21.570 -3.808 1.220 1.00 97.25 101 ALA A N 1
ATOM 781 C CA . ALA A 1 101 ? -21.891 -5.013 1.982 1.00 97.25 101 ALA A CA 1
ATOM 782 C C . ALA A 1 101 ? -20.700 -5.500 2.826 1.00 97.25 101 ALA A C 1
ATOM 784 O O . ALA A 1 101 ? -20.872 -5.858 3.986 1.00 97.25 101 ALA A O 1
ATOM 785 N N . ALA A 1 102 ? -19.475 -5.451 2.293 1.00 96.94 102 ALA A N 1
ATOM 786 C CA . ALA A 1 102 ? -18.273 -5.805 3.046 1.00 96.94 102 ALA A CA 1
ATOM 787 C C . ALA A 1 102 ? -18.017 -4.862 4.233 1.00 96.94 102 ALA A C 1
ATOM 789 O O . ALA A 1 102 ? -17.645 -5.316 5.316 1.00 96.94 102 ALA A O 1
ATOM 790 N N . LYS A 1 103 ? -18.216 -3.550 4.050 1.00 97.38 103 LYS A N 1
ATOM 791 C CA . LYS A 1 103 ? -18.097 -2.562 5.134 1.00 97.38 103 LYS A CA 1
ATOM 792 C C . LYS A 1 103 ? -19.178 -2.739 6.193 1.00 97.38 103 LYS A C 1
ATOM 794 O O . LYS A 1 103 ? -18.852 -2.662 7.371 1.00 97.38 103 LYS A O 1
ATOM 799 N N . GLU A 1 104 ? -20.419 -2.982 5.783 1.00 98.25 104 GLU A N 1
ATOM 800 C CA . GLU A 1 104 ? -21.549 -3.251 6.678 1.00 98.25 104 GLU A CA 1
ATOM 801 C C . GLU A 1 104 ? -21.302 -4.519 7.504 1.00 98.25 104 GLU A C 1
ATOM 803 O O . GLU A 1 104 ? -21.387 -4.481 8.728 1.00 98.25 104 GLU A O 1
ATOM 808 N N . ALA A 1 105 ? -20.874 -5.611 6.861 1.00 98.12 105 ALA A N 1
ATOM 809 C CA . ALA A 1 105 ? -20.524 -6.852 7.548 1.00 98.12 105 ALA A CA 1
ATOM 810 C C . ALA A 1 105 ? -19.388 -6.647 8.565 1.00 98.12 105 ALA A C 1
ATOM 812 O O . ALA A 1 105 ? -19.479 -7.107 9.704 1.00 98.12 105 ALA A O 1
ATOM 813 N N . LEU A 1 106 ? -18.333 -5.913 8.188 1.00 98.25 106 LEU A N 1
ATOM 814 C CA . LEU A 1 106 ? -17.246 -5.595 9.112 1.00 98.25 106 LEU A CA 1
ATOM 815 C C . LEU A 1 106 ? -17.713 -4.686 10.259 1.00 98.25 106 LEU A C 1
ATOM 817 O O . LEU A 1 106 ? -17.310 -4.903 11.399 1.00 98.25 106 LEU A O 1
ATOM 821 N N . ALA A 1 107 ? -18.541 -3.679 9.980 1.00 98.19 107 ALA A N 1
ATOM 822 C CA . ALA A 1 107 ? -19.103 -2.792 10.994 1.00 98.19 107 ALA A CA 1
ATOM 823 C C . ALA A 1 107 ? -19.949 -3.577 12.004 1.00 98.19 107 ALA A C 1
ATOM 825 O O . ALA A 1 107 ? -19.767 -3.415 13.210 1.00 98.19 107 ALA A O 1
ATOM 826 N N . GLN A 1 108 ? -20.802 -4.488 11.528 1.00 98.38 108 GLN A N 1
ATOM 827 C CA . GLN A 1 108 ? -21.601 -5.366 12.377 1.00 98.38 108 GLN A CA 1
ATOM 828 C C . GLN A 1 108 ? -20.720 -6.266 13.255 1.00 98.38 108 GLN A C 1
ATOM 830 O O . GLN A 1 108 ? -20.954 -6.358 14.462 1.00 98.38 108 GLN A O 1
ATOM 835 N N . ALA A 1 109 ? -19.681 -6.887 12.683 1.00 98.19 109 ALA A N 1
ATOM 836 C CA . ALA A 1 109 ? -18.723 -7.688 13.446 1.00 98.19 109 ALA A CA 1
ATOM 837 C C . ALA A 1 109 ? -18.010 -6.842 14.516 1.00 98.19 109 ALA A C 1
ATOM 839 O O . ALA A 1 109 ? -17.892 -7.263 15.666 1.00 98.19 109 ALA A O 1
ATOM 840 N N . PHE A 1 110 ? -17.605 -5.618 14.167 1.00 98.31 110 PHE A N 1
ATOM 841 C CA . PHE A 1 110 ? -16.922 -4.697 15.074 1.00 98.31 110 PHE A CA 1
ATOM 842 C C . PHE A 1 110 ? -17.820 -4.206 16.220 1.00 98.31 110 PHE A C 1
ATOM 844 O O . PHE A 1 110 ? -17.345 -4.070 17.344 1.00 98.31 110 PHE A O 1
ATOM 851 N N . ALA A 1 111 ? -19.108 -3.957 15.963 1.00 98.31 111 ALA A N 1
ATOM 852 C CA . ALA A 1 111 ? -20.076 -3.562 16.989 1.00 98.31 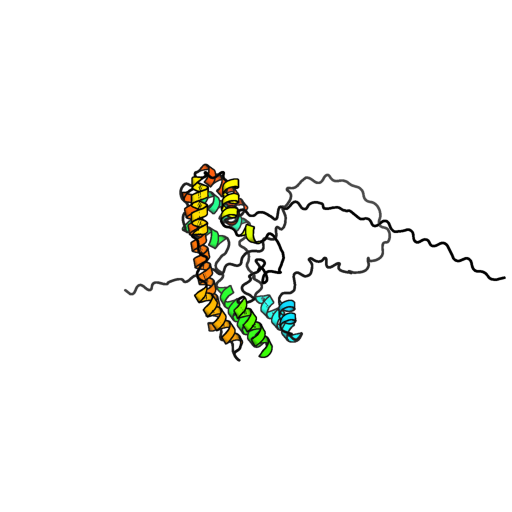111 ALA A CA 1
ATOM 853 C C . ALA A 1 111 ? -20.376 -4.689 17.992 1.00 98.31 111 ALA A C 1
ATOM 855 O O . ALA A 1 111 ? -20.784 -4.420 19.122 1.00 98.31 111 ALA A O 1
ATOM 856 N N . SER A 1 112 ? -20.190 -5.945 17.581 1.00 98.31 112 SER A N 1
ATOM 857 C CA . SER A 1 112 ? -20.458 -7.110 18.419 1.00 98.31 112 SER A CA 1
ATOM 858 C C . SER A 1 112 ? -19.427 -7.284 19.545 1.00 98.31 112 SER A C 1
ATOM 860 O O . SER A 1 112 ? -18.383 -6.626 19.584 1.00 98.31 112 SER A O 1
ATOM 862 N N . ASP A 1 113 ? -19.704 -8.212 20.461 1.00 98.19 113 ASP A N 1
ATOM 863 C CA . ASP A 1 113 ? -18.786 -8.572 21.550 1.00 98.19 113 ASP A CA 1
ATOM 864 C C . ASP A 1 113 ? -17.575 -9.392 21.080 1.00 98.19 113 ASP A C 1
ATOM 866 O O . ASP A 1 113 ? -16.644 -9.611 21.854 1.00 98.19 113 ASP A O 1
ATOM 870 N N . SER A 1 114 ? -17.553 -9.834 19.818 1.00 97.12 114 SER A N 1
ATOM 871 C CA . SER A 1 114 ? -16.471 -10.643 19.261 1.00 97.12 114 SER A CA 1
ATOM 872 C C . SER A 1 114 ? -16.094 -10.193 17.853 1.00 97.12 114 SER A C 1
ATOM 874 O O . SER A 1 114 ? -16.876 -10.347 16.920 1.00 97.12 114 SER A O 1
ATOM 876 N N . LEU A 1 115 ? -14.860 -9.725 17.685 1.00 98.25 115 LEU A N 1
ATOM 877 C CA . LEU A 1 115 ? -14.240 -9.510 16.381 1.00 98.25 115 LEU A CA 1
ATOM 878 C C . LEU A 1 115 ? -13.122 -10.535 16.183 1.00 98.25 115 LEU A C 1
ATOM 880 O O . LEU A 1 115 ? -12.329 -10.778 17.094 1.00 98.25 115 LEU A O 1
ATOM 884 N N . SER A 1 116 ? -13.039 -11.132 14.998 1.00 98.25 116 SER A N 1
ATOM 885 C CA . SER A 1 116 ? -12.039 -12.150 14.681 1.00 98.25 116 SER A CA 1
ATOM 886 C C . SER A 1 116 ? -11.115 -11.733 13.536 1.00 98.25 116 SER A C 1
ATOM 888 O O . SER A 1 116 ? -11.430 -10.877 12.708 1.00 98.25 116 SER A O 1
ATOM 890 N N . ALA A 1 117 ? -9.961 -12.399 13.438 1.00 97.50 117 ALA A N 1
ATOM 891 C CA . ALA A 1 117 ? -9.069 -12.249 12.288 1.00 97.50 117 ALA A CA 1
ATOM 892 C C . ALA A 1 117 ? -9.740 -12.671 10.964 1.00 97.50 117 ALA A C 1
ATOM 894 O O . ALA A 1 117 ? -9.393 -12.147 9.905 1.00 97.50 117 ALA A O 1
ATOM 895 N N . ALA A 1 118 ? -10.716 -13.587 11.014 1.00 97.94 118 ALA A N 1
ATOM 896 C CA . ALA A 1 118 ? -11.458 -14.024 9.835 1.00 97.94 118 ALA A CA 1
ATOM 897 C C . ALA A 1 118 ? -12.343 -12.902 9.268 1.00 97.94 118 ALA A C 1
ATOM 899 O O . ALA A 1 118 ? -12.392 -12.742 8.050 1.00 97.94 118 ALA A O 1
ATOM 900 N N . ASP A 1 119 ? -12.954 -12.076 10.123 1.00 98.19 119 ASP A N 1
ATOM 901 C CA . ASP A 1 119 ? -13.768 -10.926 9.695 1.00 98.19 119 ASP A CA 1
ATOM 902 C C . ASP A 1 119 ? -12.911 -9.894 8.948 1.00 98.19 119 ASP A C 1
ATOM 904 O O . ASP A 1 119 ? -13.277 -9.395 7.880 1.00 98.19 119 ASP A O 1
ATOM 908 N N . LEU A 1 120 ? -11.708 -9.624 9.467 1.00 97.69 120 LEU A N 1
ATOM 909 C CA . LEU A 1 120 ? -10.750 -8.712 8.842 1.00 97.69 120 LEU A CA 1
ATOM 910 C C . LEU A 1 120 ? -10.215 -9.262 7.513 1.00 97.69 120 LEU A C 1
ATOM 912 O O . LEU A 1 120 ? -10.025 -8.493 6.561 1.00 97.69 120 LEU A O 1
ATOM 916 N N . ALA A 1 121 ? -9.966 -10.572 7.431 1.00 95.88 121 ALA A N 1
ATOM 917 C CA . ALA A 1 121 ? -9.536 -11.236 6.205 1.00 95.88 121 ALA A CA 1
ATOM 918 C C . ALA A 1 121 ? -10.635 -11.217 5.131 1.00 95.88 121 ALA A C 1
ATOM 920 O O . ALA A 1 121 ? -10.351 -10.854 3.988 1.00 95.88 121 ALA A O 1
ATOM 921 N N . ALA A 1 122 ? -11.883 -11.514 5.505 1.00 96.06 122 ALA A N 1
ATOM 922 C CA . ALA A 1 122 ? -13.038 -11.454 4.612 1.00 96.06 122 ALA A CA 1
ATOM 923 C C . ALA A 1 122 ? -13.250 -10.035 4.064 1.00 96.06 122 ALA A C 1
ATOM 925 O O . ALA A 1 122 ? -13.382 -9.851 2.854 1.00 96.06 122 ALA A O 1
ATOM 926 N N . TYR A 1 123 ? -13.176 -9.016 4.929 1.00 96.25 123 TYR A N 1
ATOM 927 C CA . TYR A 1 123 ? -13.243 -7.616 4.507 1.00 96.25 123 TYR A CA 1
ATOM 928 C C . TYR A 1 123 ? -12.146 -7.260 3.493 1.00 96.25 123 TYR A C 1
ATOM 930 O O . TYR A 1 123 ? -12.419 -6.629 2.471 1.00 96.25 123 TYR A O 1
ATOM 938 N N . ARG A 1 124 ? -10.893 -7.675 3.737 1.00 93.94 124 ARG A N 1
ATOM 939 C CA . ARG A 1 124 ? -9.789 -7.430 2.792 1.00 93.94 124 ARG A CA 1
ATOM 940 C C . ARG A 1 124 ? -10.023 -8.098 1.450 1.00 93.94 124 ARG A C 1
ATOM 942 O O . ARG A 1 124 ? -9.804 -7.451 0.433 1.00 93.94 124 ARG A O 1
ATOM 949 N N . GLN A 1 125 ? -10.444 -9.359 1.462 1.00 92.94 125 GLN A N 1
ATOM 950 C CA . GLN A 1 125 ? -10.713 -10.117 0.248 1.00 92.94 125 GLN A CA 1
ATOM 951 C C . GLN A 1 125 ? -11.827 -9.466 -0.579 1.00 92.94 125 GLN A C 1
ATOM 953 O O . GLN A 1 125 ? -11.702 -9.375 -1.795 1.00 92.94 125 GLN A O 1
ATOM 958 N N . ALA A 1 126 ? -12.877 -8.962 0.073 1.00 92.69 126 ALA A N 1
ATOM 959 C CA . ALA A 1 126 ? -13.978 -8.283 -0.601 1.00 92.69 126 ALA A CA 1
ATOM 960 C C . ALA A 1 126 ? -13.586 -6.901 -1.148 1.00 92.69 126 ALA A C 1
ATOM 962 O O . ALA A 1 126 ? -14.005 -6.526 -2.235 1.00 92.69 126 ALA A O 1
ATOM 963 N N . GLU A 1 127 ? -12.756 -6.135 -0.434 1.00 89.69 127 GLU A N 1
ATOM 964 C CA . GLU A 1 127 ? -12.243 -4.852 -0.938 1.00 89.69 127 GLU A CA 1
ATOM 965 C C . GLU A 1 127 ? -11.205 -5.034 -2.054 1.00 89.69 127 GLU A C 1
ATOM 967 O O . GLU A 1 127 ? -11.009 -4.138 -2.885 1.00 89.69 127 GLU A O 1
ATOM 972 N N . ARG A 1 128 ? -10.478 -6.156 -2.017 1.00 84.06 128 ARG A N 1
ATOM 973 C CA . ARG A 1 128 ? -9.323 -6.463 -2.864 1.00 84.06 128 ARG A CA 1
ATOM 974 C C . ARG A 1 128 ? -9.232 -7.962 -3.107 1.00 84.06 128 ARG A C 1
ATOM 976 O O . ARG A 1 128 ? -8.501 -8.645 -2.383 1.00 84.06 128 ARG A O 1
ATOM 983 N N . PRO A 1 129 ? -9.925 -8.470 -4.133 1.00 83.56 129 PRO A N 1
ATOM 984 C CA . PRO A 1 129 ? -9.688 -9.833 -4.564 1.00 83.56 129 PRO A CA 1
ATOM 985 C C . PRO A 1 129 ? -8.210 -9.983 -4.941 1.00 83.56 129 PRO A C 1
ATOM 987 O O . PRO A 1 129 ? -7.600 -9.063 -5.497 1.00 83.56 129 PRO A O 1
ATOM 990 N N . ALA A 1 130 ? -7.625 -11.127 -4.587 1.00 81.44 130 ALA A N 1
ATOM 991 C CA . ALA A 1 130 ? -6.293 -11.474 -5.056 1.00 81.44 130 ALA A CA 1
ATOM 992 C C . ALA A 1 130 ? -6.320 -11.529 -6.590 1.00 81.44 130 ALA A C 1
ATOM 994 O O . ALA A 1 130 ? -7.200 -12.158 -7.176 1.00 81.44 130 ALA A O 1
ATOM 995 N N . ASP A 1 131 ? -5.381 -10.832 -7.222 1.00 81.88 131 ASP A N 1
ATOM 996 C CA . ASP A 1 131 ? -5.217 -10.805 -8.672 1.00 81.88 131 ASP A CA 1
ATOM 997 C C . ASP A 1 131 ? -3.820 -11.327 -8.998 1.00 81.88 131 ASP A C 1
ATOM 999 O O . ASP A 1 131 ? -2.871 -10.558 -9.172 1.00 81.88 131 ASP A O 1
ATOM 1003 N N . ASP A 1 132 ? -3.697 -12.653 -9.039 1.00 81.88 132 ASP A N 1
ATOM 1004 C CA . ASP A 1 132 ? -2.434 -13.332 -9.346 1.00 81.88 132 ASP A CA 1
ATOM 1005 C C . ASP A 1 132 ? -1.923 -12.940 -10.746 1.00 81.88 132 ASP A C 1
ATOM 1007 O O . ASP A 1 132 ? -0.716 -12.800 -10.958 1.00 81.88 132 ASP A O 1
ATOM 1011 N N . SER A 1 133 ? -2.837 -12.616 -11.675 1.00 88.94 133 SER A N 1
ATOM 1012 C CA . SER A 1 133 ? -2.491 -12.161 -13.030 1.00 88.94 133 SER A CA 1
ATOM 1013 C C . SER A 1 133 ? -1.713 -10.844 -13.025 1.00 88.94 133 SER A C 1
ATOM 1015 O O . SER A 1 133 ? -0.971 -10.536 -13.960 1.00 88.94 133 SER A O 1
ATOM 1017 N N . ARG A 1 134 ? -1.843 -10.043 -11.963 1.00 86.50 134 ARG A N 1
ATOM 1018 C CA . ARG A 1 134 ? -1.135 -8.771 -11.849 1.00 86.50 134 ARG A CA 1
ATOM 1019 C C . ARG A 1 134 ? 0.364 -8.968 -11.684 1.00 86.50 134 ARG A C 1
ATOM 1021 O O . ARG A 1 134 ? 1.121 -8.209 -12.285 1.00 86.50 134 ARG A O 1
ATOM 1028 N N . ALA A 1 135 ? 0.795 -9.934 -10.874 1.00 90.56 135 ALA A N 1
ATOM 1029 C CA . ALA A 1 135 ? 2.219 -10.204 -10.690 1.00 90.56 135 ALA A CA 1
ATOM 1030 C C . ALA A 1 135 ? 2.851 -10.614 -12.028 1.00 90.56 135 ALA A C 1
ATOM 1032 O O . ALA A 1 135 ? 3.851 -10.028 -12.438 1.00 90.56 135 ALA A O 1
ATOM 1033 N N . GLU A 1 136 ? 2.186 -11.505 -12.767 1.00 92.56 136 GLU A N 1
ATOM 1034 C CA . GLU A 1 136 ? 2.597 -11.933 -14.107 1.00 92.56 136 GLU A CA 1
ATOM 1035 C C . GLU A 1 136 ? 2.683 -10.758 -15.091 1.00 92.56 136 GLU A C 1
ATOM 1037 O O . GLU A 1 136 ? 3.687 -10.604 -15.788 1.00 92.56 136 GLU A O 1
ATOM 1042 N N . LYS A 1 137 ? 1.677 -9.871 -15.105 1.00 92.38 137 LYS A N 1
ATOM 1043 C CA . LYS A 1 137 ? 1.703 -8.651 -15.929 1.00 92.38 137 LYS A CA 1
ATOM 1044 C C . LYS A 1 137 ? 2.847 -7.724 -15.530 1.00 92.38 137 LYS A C 1
ATOM 1046 O O . LYS A 1 137 ? 3.525 -7.202 -16.406 1.00 92.38 137 LYS A O 1
ATOM 1051 N N . ILE A 1 138 ? 3.107 -7.531 -14.232 1.00 92.94 138 ILE A N 1
ATOM 1052 C CA . ILE A 1 138 ? 4.242 -6.716 -13.773 1.00 92.94 138 ILE A CA 1
ATOM 1053 C C . ILE A 1 138 ? 5.558 -7.331 -14.253 1.00 92.94 138 ILE A C 1
ATOM 1055 O O . ILE A 1 138 ? 6.402 -6.591 -14.754 1.00 92.94 138 ILE A O 1
ATOM 1059 N N . VAL A 1 139 ? 5.735 -8.650 -14.145 1.00 95.44 139 VAL A N 1
ATOM 1060 C CA . VAL A 1 139 ? 6.926 -9.351 -14.646 1.00 95.44 139 VAL A CA 1
ATOM 1061 C C . VAL A 1 139 ? 7.082 -9.129 -16.151 1.00 95.44 139 VAL A C 1
ATOM 1063 O O . VAL A 1 139 ? 8.109 -8.601 -16.580 1.00 95.44 139 VAL A O 1
ATOM 1066 N N . ALA A 1 140 ? 6.044 -9.423 -16.937 1.00 95.62 140 ALA A N 1
ATOM 1067 C CA . ALA A 1 140 ? 6.060 -9.266 -18.390 1.00 95.62 140 ALA A CA 1
ATOM 1068 C C . ALA A 1 140 ? 6.350 -7.817 -18.817 1.00 95.62 140 ALA A C 1
ATOM 1070 O O . ALA A 1 140 ? 7.245 -7.569 -19.627 1.00 95.62 140 ALA A O 1
ATOM 1071 N N . THR A 1 141 ? 5.653 -6.842 -18.227 1.00 95.19 141 THR A N 1
ATOM 1072 C CA . THR A 1 141 ? 5.874 -5.415 -18.484 1.00 95.19 141 THR A CA 1
ATOM 1073 C C . THR A 1 141 ? 7.288 -4.991 -18.100 1.00 95.19 141 THR A C 1
ATOM 1075 O O . THR A 1 141 ? 7.930 -4.266 -18.850 1.00 95.19 141 THR A O 1
ATOM 1078 N N . THR A 1 142 ? 7.810 -5.439 -16.960 1.00 96.25 142 THR A N 1
ATOM 1079 C CA . THR A 1 142 ? 9.143 -5.038 -16.489 1.00 96.25 142 THR A CA 1
ATOM 1080 C C . THR A 1 142 ? 10.242 -5.575 -17.409 1.00 96.25 142 THR A C 1
ATOM 1082 O O . THR A 1 142 ? 11.140 -4.820 -17.788 1.00 96.25 142 THR A O 1
ATOM 1085 N N . THR A 1 143 ? 10.141 -6.834 -17.842 1.00 97.62 143 THR A N 1
ATOM 1086 C CA . THR A 1 143 ? 11.048 -7.416 -18.842 1.00 97.62 143 THR A CA 1
ATOM 1087 C C . THR A 1 143 ? 10.922 -6.714 -20.198 1.00 97.62 143 THR A C 1
ATOM 1089 O O . THR A 1 143 ? 11.935 -6.419 -20.829 1.00 97.62 143 THR A O 1
ATOM 1092 N N . GLY A 1 144 ? 9.707 -6.356 -20.627 1.00 97.25 144 GLY A N 1
ATOM 1093 C CA . GLY A 1 144 ? 9.497 -5.588 -21.859 1.00 97.25 144 GLY A CA 1
ATOM 1094 C C . GLY A 1 144 ? 10.102 -4.179 -21.807 1.00 97.25 144 GLY A C 1
ATOM 1095 O O . GLY A 1 144 ? 10.733 -3.749 -22.770 1.00 97.25 144 GLY A O 1
ATOM 1096 N N . VAL A 1 145 ? 9.984 -3.477 -20.672 1.00 97.19 145 VAL A N 1
ATOM 1097 C CA . VAL A 1 145 ? 10.633 -2.170 -20.463 1.00 97.19 145 VAL A CA 1
ATOM 1098 C C . VAL A 1 145 ? 12.146 -2.318 -20.587 1.00 97.19 145 VAL A C 1
ATOM 1100 O O . VAL A 1 145 ? 12.770 -1.533 -21.293 1.00 97.19 145 VAL A O 1
ATOM 1103 N N . HIS A 1 146 ? 12.740 -3.329 -19.945 1.00 98.19 146 HIS A N 1
ATOM 1104 C CA . HIS A 1 146 ? 14.181 -3.583 -20.039 1.00 98.19 146 HIS A CA 1
ATOM 1105 C C . HIS A 1 146 ? 14.646 -3.791 -21.487 1.00 98.19 146 HIS A C 1
ATOM 1107 O O . HIS A 1 146 ? 15.658 -3.213 -21.867 1.00 98.19 146 HIS A O 1
ATOM 1113 N N . ALA A 1 147 ? 13.881 -4.525 -22.300 1.00 98.19 147 ALA A N 1
ATOM 1114 C CA . ALA A 1 147 ? 14.212 -4.784 -23.702 1.00 98.19 147 ALA A CA 1
ATOM 1115 C C . ALA A 1 147 ? 14.135 -3.540 -24.614 1.00 98.19 147 ALA A C 1
ATOM 1117 O O . ALA A 1 147 ? 14.821 -3.489 -25.633 1.00 98.19 147 ALA A O 1
ATOM 1118 N N . ILE A 1 148 ? 13.305 -2.546 -24.273 1.00 98.25 148 ILE A N 1
ATOM 1119 C CA . ILE A 1 148 ? 13.158 -1.291 -25.038 1.00 98.25 148 ILE A CA 1
ATOM 1120 C C . ILE A 1 148 ? 14.289 -0.300 -24.722 1.00 98.25 148 ILE A C 1
ATOM 1122 O O . ILE A 1 148 ? 14.672 0.511 -25.572 1.00 98.25 148 ILE A O 1
ATOM 1126 N N . LEU A 1 149 ? 14.792 -0.323 -23.487 1.00 97.94 149 LEU A N 1
ATOM 1127 C CA . LEU A 1 149 ? 15.800 0.615 -23.007 1.00 97.94 149 LEU A CA 1
ATOM 1128 C C . LEU A 1 149 ? 17.211 0.200 -23.438 1.00 97.94 149 LEU A C 1
ATOM 1130 O O . LEU A 1 149 ? 17.573 -0.975 -23.418 1.00 97.94 149 LEU A O 1
ATOM 1134 N N . ASP A 1 150 ? 18.044 1.185 -23.763 1.00 98.25 150 ASP A N 1
ATOM 1135 C CA . ASP A 1 150 ? 19.465 0.945 -24.011 1.00 98.25 150 ASP A CA 1
ATOM 1136 C C . ASP A 1 150 ? 20.262 0.741 -22.703 1.00 98.25 150 ASP A C 1
ATOM 1138 O O . ASP A 1 150 ? 19.756 0.897 -21.590 1.00 98.25 150 ASP A O 1
ATOM 1142 N N . ALA A 1 151 ? 21.546 0.390 -22.816 1.00 98.31 151 ALA A N 1
ATOM 1143 C CA . ALA A 1 151 ? 22.411 0.149 -21.659 1.00 98.31 151 ALA A CA 1
ATOM 1144 C C . ALA A 1 151 ? 22.515 1.348 -20.694 1.00 98.31 151 ALA A C 1
ATOM 1146 O O . ALA A 1 151 ? 22.520 1.153 -19.476 1.00 98.31 151 ALA A O 1
ATOM 1147 N N . GLN A 1 152 ? 22.562 2.581 -21.209 1.00 98.19 152 GLN A N 1
ATOM 1148 C CA . GLN A 1 152 ? 22.661 3.782 -20.380 1.00 98.19 152 GLN A CA 1
ATOM 1149 C C . GLN A 1 152 ? 21.347 4.028 -19.626 1.00 98.19 152 GLN A C 1
ATOM 1151 O O . GLN A 1 152 ? 21.356 4.268 -18.416 1.00 98.19 152 GLN A O 1
ATOM 1156 N N . GLN A 1 153 ? 20.216 3.928 -20.321 1.00 98.19 153 GLN A N 1
ATOM 1157 C CA . GLN A 1 153 ? 18.879 4.091 -19.752 1.00 98.19 153 GLN A CA 1
ATOM 1158 C C . GLN A 1 153 ? 18.575 3.018 -18.699 1.00 98.19 153 GLN A C 1
ATOM 1160 O O . GLN A 1 153 ? 18.032 3.326 -17.636 1.00 98.19 153 GLN A O 1
ATOM 1165 N N . ARG A 1 154 ? 18.980 1.766 -18.951 1.00 98.31 154 ARG A N 1
ATOM 1166 C CA . ARG A 1 154 ? 18.903 0.665 -17.979 1.00 98.31 154 ARG A CA 1
ATOM 1167 C C . ARG A 1 154 ? 19.690 0.973 -16.706 1.00 98.31 154 ARG A C 1
ATOM 1169 O O . ARG A 1 154 ? 19.171 0.764 -15.611 1.00 98.31 154 ARG A O 1
ATOM 1176 N N . GLY A 1 155 ? 20.892 1.541 -16.834 1.00 98.12 155 GLY A N 1
ATOM 1177 C CA . GLY A 1 155 ? 21.693 2.010 -15.699 1.00 98.12 155 GLY A CA 1
ATOM 1178 C C . GLY A 1 155 ? 20.974 3.065 -14.852 1.00 98.12 155 GLY A C 1
ATOM 1179 O O . GLY A 1 155 ? 20.862 2.911 -13.635 1.00 98.12 155 GLY A O 1
ATOM 1180 N N . GLN A 1 156 ? 20.409 4.088 -15.496 1.00 97.50 156 GLN A N 1
ATOM 1181 C CA . GLN A 1 156 ? 19.655 5.149 -14.815 1.00 97.50 156 GLN A CA 1
ATOM 1182 C C . GLN A 1 156 ? 18.386 4.624 -14.128 1.00 97.50 156 GLN A C 1
ATOM 1184 O O . GLN A 1 156 ? 18.047 5.048 -13.021 1.00 97.50 156 GLN A O 1
ATOM 1189 N N . LEU A 1 157 ? 17.666 3.697 -14.768 1.00 96.81 157 LEU A N 1
ATOM 1190 C CA . LEU A 1 157 ? 16.483 3.083 -14.173 1.00 96.81 157 LEU A CA 1
ATOM 1191 C C . LEU A 1 157 ? 16.853 2.174 -12.992 1.00 96.81 157 LEU A C 1
ATOM 1193 O O . LEU A 1 157 ? 16.165 2.207 -11.973 1.00 96.81 157 LEU A O 1
ATOM 1197 N N . ALA A 1 158 ? 17.956 1.429 -13.078 1.00 97.69 158 ALA A N 1
ATOM 1198 C CA . ALA A 1 158 ? 18.452 0.595 -11.986 1.00 97.69 158 ALA A CA 1
ATOM 1199 C C . ALA A 1 158 ? 18.759 1.407 -10.719 1.00 97.69 158 ALA A C 1
ATOM 1201 O O . ALA A 1 158 ? 18.353 1.011 -9.628 1.00 97.69 158 ALA A O 1
ATOM 1202 N N . GLU A 1 159 ? 19.397 2.573 -10.848 1.00 96.31 159 GLU A N 1
ATOM 1203 C CA . GLU A 1 159 ? 19.635 3.479 -9.713 1.00 96.31 159 GLU A CA 1
ATOM 1204 C C . GLU A 1 159 ? 18.326 3.923 -9.045 1.00 96.31 159 GLU A C 1
ATOM 1206 O O . GLU A 1 159 ? 18.234 4.021 -7.820 1.00 96.31 159 GLU A O 1
ATOM 1211 N N . ARG A 1 160 ? 17.271 4.156 -9.836 1.00 94.50 160 ARG A N 1
ATOM 1212 C CA . ARG A 1 160 ? 15.947 4.493 -9.292 1.00 94.50 160 ARG A CA 1
ATOM 1213 C C . ARG A 1 160 ? 15.295 3.309 -8.603 1.00 94.50 160 ARG A C 1
ATOM 1215 O O . ARG A 1 160 ? 14.687 3.508 -7.550 1.00 94.50 160 ARG A O 1
ATOM 1222 N N . ILE A 1 161 ? 15.425 2.111 -9.176 1.00 94.88 161 ILE A N 1
ATOM 1223 C CA . ILE A 1 161 ? 14.940 0.875 -8.560 1.00 94.88 161 ILE A CA 1
ATOM 1224 C C . ILE A 1 161 ? 15.608 0.700 -7.204 1.00 94.88 161 ILE A C 1
ATOM 1226 O O . ILE A 1 161 ? 14.906 0.514 -6.225 1.00 94.88 161 ILE A O 1
ATOM 1230 N N . GLU A 1 162 ? 16.922 0.864 -7.108 1.00 94.38 162 GLU A N 1
ATOM 1231 C CA . GLU A 1 162 ? 17.675 0.767 -5.855 1.00 94.38 162 GLU A CA 1
ATOM 1232 C C . GLU A 1 162 ? 17.193 1.779 -4.798 1.00 94.38 162 GLU A C 1
ATOM 1234 O O . GLU A 1 162 ? 16.971 1.439 -3.635 1.00 94.38 162 GLU A O 1
ATOM 1239 N N . GLN A 1 163 ? 16.910 3.017 -5.207 1.00 91.75 163 GLN A N 1
ATOM 1240 C CA . GLN A 1 163 ? 16.443 4.062 -4.292 1.00 91.75 163 GLN A CA 1
ATOM 1241 C C . GLN A 1 163 ? 14.981 3.897 -3.854 1.00 91.75 163 GLN A C 1
ATOM 1243 O O . GLN A 1 163 ? 14.634 4.239 -2.723 1.00 91.75 163 GLN A O 1
ATOM 1248 N N . ARG A 1 164 ? 14.089 3.461 -4.753 1.00 89.38 164 ARG A N 1
ATOM 1249 C CA . ARG A 1 164 ? 12.629 3.619 -4.575 1.00 89.38 164 ARG A CA 1
ATOM 1250 C C . ARG A 1 164 ? 11.802 2.360 -4.836 1.00 89.38 164 ARG A C 1
ATOM 1252 O O . ARG A 1 164 ? 10.605 2.385 -4.551 1.00 89.38 164 ARG A O 1
ATOM 1259 N N . GLY A 1 165 ? 12.409 1.290 -5.336 1.00 91.56 165 GLY A N 1
ATOM 1260 C CA . GLY A 1 165 ? 11.709 0.113 -5.847 1.00 91.56 165 GLY A CA 1
ATOM 1261 C C . GLY A 1 165 ? 11.221 0.295 -7.285 1.00 91.56 165 GLY A C 1
ATOM 1262 O O . GLY A 1 165 ? 11.528 1.290 -7.949 1.00 91.56 165 GLY A O 1
ATOM 1263 N N . LEU A 1 166 ? 10.446 -0.672 -7.779 1.00 89.81 166 LEU A N 1
ATOM 1264 C CA . LEU A 1 166 ? 9.895 -0.618 -9.133 1.00 89.81 166 LEU A CA 1
ATOM 1265 C C . LEU A 1 166 ? 8.940 0.580 -9.302 1.00 89.81 166 LEU A C 1
ATOM 1267 O O . LEU A 1 166 ? 8.010 0.749 -8.507 1.00 89.81 166 LEU A O 1
ATOM 1271 N N . PRO A 1 167 ? 9.073 1.382 -10.378 1.00 80.44 167 PRO A N 1
ATOM 1272 C CA . PRO A 1 167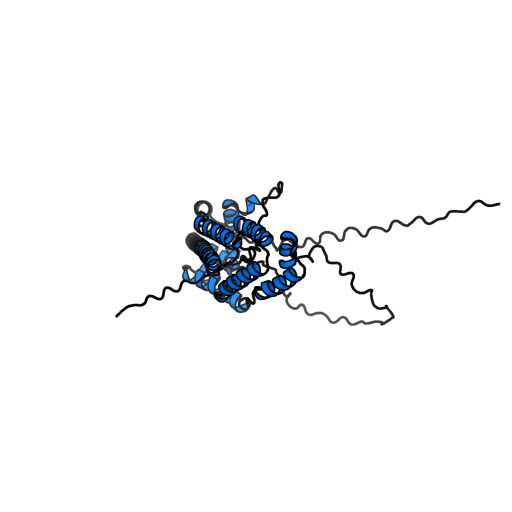 ? 8.186 2.525 -10.619 1.00 80.44 167 PRO A CA 1
ATOM 1273 C C . PRO A 1 167 ? 6.718 2.109 -10.829 1.00 80.44 167 PRO A C 1
ATOM 1275 O 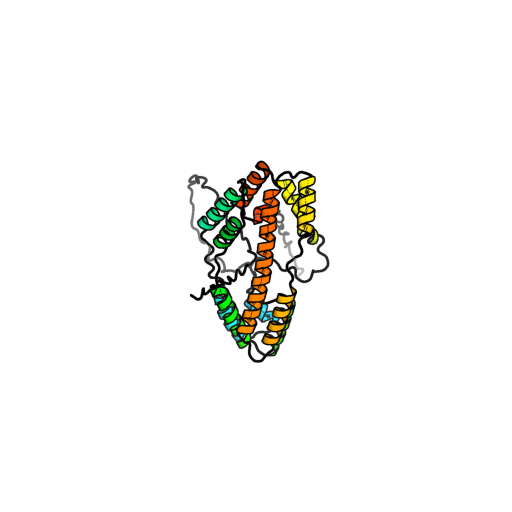O . PRO A 1 167 ? 5.806 2.906 -10.597 1.00 80.44 167 PRO A O 1
ATOM 1278 N N . MET A 1 168 ? 6.489 0.854 -11.229 1.00 74.62 168 MET A N 1
ATOM 1279 C CA . MET A 1 168 ? 5.171 0.292 -11.538 1.00 74.62 168 MET A CA 1
ATOM 1280 C C . MET A 1 168 ? 4.451 -0.310 -10.327 1.00 74.62 168 MET A C 1
ATOM 1282 O O . MET A 1 168 ? 3.256 -0.587 -10.402 1.00 74.62 168 MET A O 1
ATOM 1286 N N . GLU A 1 169 ? 5.115 -0.423 -9.173 1.00 70.88 169 GLU A N 1
ATOM 1287 C CA . GLU A 1 169 ? 4.510 -0.953 -7.940 1.00 70.88 169 GLU A CA 1
ATOM 1288 C C . GLU A 1 169 ? 3.482 0.014 -7.310 1.00 70.88 169 GLU A C 1
ATOM 1290 O O . GLU A 1 169 ? 2.932 -0.207 -6.234 1.00 70.88 169 GLU A O 1
ATOM 1295 N N . GLY A 1 170 ? 3.181 1.111 -8.012 1.00 60.56 170 GLY A N 1
ATOM 1296 C CA . GLY A 1 170 ? 2.027 1.968 -7.786 1.00 60.56 170 GLY A CA 1
ATOM 1297 C C . GLY A 1 170 ? 1.989 2.627 -6.411 1.00 60.56 170 GLY A C 1
ATOM 1298 O O . GLY A 1 170 ? 0.918 2.902 -5.864 1.00 60.56 170 GLY A O 1
ATOM 1299 N N . ARG A 1 171 ? 3.155 3.033 -5.901 1.00 53.50 171 ARG A N 1
ATOM 1300 C CA . ARG A 1 171 ? 3.265 4.017 -4.816 1.00 53.50 171 ARG A CA 1
ATOM 1301 C C . ARG A 1 171 ? 2.781 5.405 -5.277 1.00 53.50 171 ARG A C 1
ATOM 1303 O O . ARG A 1 171 ? 3.541 6.361 -5.393 1.00 53.50 171 ARG A O 1
ATOM 1310 N N . ARG A 1 172 ? 1.476 5.524 -5.546 1.00 44.69 172 ARG A N 1
ATOM 1311 C CA . ARG A 1 172 ? 0.735 6.775 -5.787 1.00 44.69 172 ARG A CA 1
ATOM 1312 C C . ARG A 1 172 ? 0.154 7.371 -4.505 1.00 44.69 172 ARG A C 1
ATOM 1314 O O . ARG A 1 172 ? -0.472 8.428 -4.551 1.00 44.69 172 ARG A O 1
ATOM 1321 N N . GLY A 1 173 ? 0.422 6.772 -3.348 1.00 48.72 173 GLY A N 1
ATOM 1322 C CA . GLY A 1 173 ? 0.414 7.521 -2.099 1.00 48.72 173 GLY A CA 1
ATOM 1323 C C . GLY A 1 173 ? 1.602 8.465 -2.149 1.00 48.72 173 GLY A C 1
ATOM 1324 O O . GLY A 1 173 ? 2.715 7.985 -2.001 1.00 48.72 173 GLY A O 1
ATOM 1325 N N . LYS A 1 174 ? 1.347 9.746 -2.461 1.00 47.34 174 LYS A N 1
ATOM 1326 C CA . LYS A 1 174 ? 2.254 10.910 -2.463 1.00 47.34 174 LYS A CA 1
ATOM 1327 C C . LYS A 1 174 ? 3.559 10.611 -1.721 1.00 47.34 174 LYS A C 1
ATOM 1329 O O . LYS A 1 174 ? 3.689 10.981 -0.557 1.00 47.34 174 LYS A O 1
ATOM 1334 N N . LEU A 1 175 ? 4.487 9.914 -2.386 1.00 42.25 175 LEU A N 1
ATOM 1335 C CA . LEU A 1 175 ? 5.796 9.632 -1.828 1.00 42.25 175 LEU A CA 1
ATOM 1336 C C . LEU A 1 175 ? 6.341 11.008 -1.514 1.00 42.25 175 LEU A C 1
ATOM 1338 O O . LEU A 1 175 ? 6.422 11.859 -2.406 1.00 42.25 175 LEU A O 1
ATOM 1342 N N . GLY A 1 176 ? 6.568 11.263 -0.228 1.00 43.00 176 GLY A N 1
ATOM 1343 C CA . GLY A 1 176 ? 7.352 12.403 0.177 1.00 43.00 176 GLY A CA 1
ATOM 1344 C C . GLY A 1 176 ? 8.636 12.279 -0.614 1.00 43.00 176 GLY A C 1
ATOM 1345 O O . GLY A 1 176 ? 9.454 11.413 -0.323 1.00 43.00 176 GLY A O 1
ATOM 1346 N N . GLY A 1 177 ? 8.770 13.080 -1.675 1.00 45.81 177 GLY A N 1
ATOM 1347 C CA . GLY A 1 177 ? 10.071 13.295 -2.271 1.00 45.81 177 GLY A CA 1
ATOM 1348 C C . GLY A 1 177 ? 11.025 13.652 -1.131 1.00 45.81 177 GLY A C 1
ATOM 1349 O O . GLY A 1 177 ? 10.552 14.218 -0.134 1.00 45.81 177 GLY A O 1
ATOM 1350 N N . PRO A 1 178 ? 12.312 13.282 -1.240 1.00 43.94 178 PRO A N 1
ATOM 1351 C CA . PRO A 1 178 ? 13.314 13.609 -0.230 1.00 43.94 178 PRO A CA 1
ATOM 1352 C C . PRO A 1 178 ? 13.081 15.051 0.204 1.00 43.94 178 PRO A C 1
ATOM 1354 O O . PRO A 1 178 ? 12.997 15.934 -0.652 1.00 43.94 178 PRO A O 1
ATOM 1357 N N . GLY A 1 179 ? 12.771 15.211 1.495 1.00 42.50 179 GLY A N 1
ATOM 1358 C CA . GLY A 1 179 ? 12.073 16.369 2.032 1.00 42.50 179 GLY A CA 1
ATOM 1359 C C . GLY A 1 179 ? 12.587 17.654 1.413 1.00 42.50 179 GLY A C 1
ATOM 1360 O O . GLY A 1 179 ? 13.729 18.040 1.645 1.00 42.50 179 GLY A O 1
ATOM 1361 N N . GLY A 1 180 ? 11.736 18.310 0.619 1.00 46.34 180 GLY A N 1
ATOM 1362 C CA . GLY A 1 180 ? 11.989 19.691 0.251 1.00 46.34 180 GLY A CA 1
ATOM 1363 C C . GLY A 1 180 ? 12.233 20.458 1.556 1.00 46.34 180 GLY A C 1
ATOM 1364 O O . GLY A 1 180 ? 11.380 20.384 2.450 1.00 46.34 180 GLY A O 1
ATOM 1365 N N . PRO A 1 181 ? 13.390 21.113 1.721 1.00 43.25 181 PRO A N 1
ATOM 1366 C CA . PRO A 1 181 ? 13.710 21.806 2.956 1.00 43.25 181 PRO A CA 1
ATOM 1367 C C . PRO A 1 181 ? 12.681 22.926 3.154 1.00 43.25 181 PRO A C 1
ATOM 1369 O O . PRO A 1 181 ? 12.558 23.812 2.314 1.00 43.25 181 PRO A O 1
ATOM 1372 N N . GLY A 1 182 ? 11.908 22.876 4.243 1.00 46.56 182 GLY A N 1
ATOM 1373 C CA . GLY A 1 182 ? 11.160 24.052 4.709 1.00 46.56 182 GLY A CA 1
ATOM 1374 C C . GLY A 1 182 ? 9.631 23.992 4.704 1.00 46.56 182 GLY A C 1
ATOM 1375 O O . GLY A 1 182 ? 9.001 25.043 4.736 1.00 46.56 182 GLY A O 1
ATOM 1376 N N . GLY A 1 183 ? 8.999 22.816 4.710 1.00 54.31 183 GLY A N 1
ATOM 1377 C CA . GLY A 1 183 ? 7.572 22.716 5.041 1.00 54.31 183 GLY A CA 1
ATOM 1378 C C . GLY A 1 183 ? 7.338 22.420 6.530 1.00 54.31 183 GLY A C 1
ATOM 1379 O O . GLY A 1 183 ? 7.300 21.237 6.875 1.00 54.31 183 GLY A O 1
ATOM 1380 N N . PRO A 1 184 ? 7.151 23.416 7.420 1.00 47.72 184 PRO A N 1
ATOM 1381 C CA . PRO A 1 184 ? 6.767 23.156 8.805 1.00 47.72 184 PRO A CA 1
ATOM 1382 C C . PRO A 1 184 ? 5.359 22.543 8.820 1.00 47.72 184 PRO A C 1
ATOM 1384 O O . PRO A 1 184 ? 4.396 23.190 8.417 1.00 47.72 184 PRO A O 1
ATOM 1387 N N . GLY A 1 185 ? 5.222 21.280 9.234 1.00 56.50 185 GLY A N 1
ATOM 1388 C CA . GLY A 1 185 ? 3.902 20.711 9.554 1.00 56.50 185 GLY A CA 1
ATOM 1389 C C . GLY A 1 185 ? 3.503 19.389 8.896 1.00 56.50 185 GLY A C 1
ATOM 1390 O O . GLY A 1 185 ? 2.325 19.043 8.941 1.00 56.50 185 GLY A O 1
ATOM 1391 N N . ARG A 1 186 ? 4.420 18.615 8.293 1.00 56.59 186 ARG A N 1
ATOM 1392 C CA . ARG A 1 186 ? 4.085 17.246 7.831 1.00 56.59 186 ARG A CA 1
ATOM 1393 C C . ARG A 1 186 ? 4.497 16.109 8.768 1.00 56.59 186 ARG A C 1
ATOM 1395 O O . ARG A 1 186 ? 3.986 15.010 8.593 1.00 56.59 186 ARG A O 1
ATOM 1402 N N . GLY A 1 187 ? 5.343 16.370 9.767 1.00 58.62 187 GLY A N 1
ATOM 1403 C CA . GLY A 1 187 ? 5.770 15.355 10.741 1.00 58.62 187 GLY A CA 1
ATOM 1404 C C . GLY A 1 187 ? 4.675 14.951 11.733 1.00 58.62 187 GLY A C 1
ATOM 1405 O O . GLY A 1 187 ? 4.496 13.769 11.989 1.00 58.62 187 GLY A O 1
ATOM 1406 N N . ALA A 1 188 ? 3.870 15.910 12.205 1.00 62.66 188 ALA A N 1
ATOM 1407 C CA . ALA A 1 188 ? 2.877 15.665 13.258 1.00 62.66 188 ALA A CA 1
ATOM 1408 C C . ALA A 1 188 ? 1.758 14.683 12.858 1.00 62.66 188 ALA A C 1
ATOM 1410 O O . ALA A 1 188 ? 1.159 14.044 13.708 1.00 62.66 188 ALA A O 1
ATOM 1411 N N . LYS A 1 189 ? 1.481 14.515 11.558 1.00 65.00 189 LYS A N 1
ATOM 1412 C CA . LYS A 1 189 ? 0.382 13.652 11.083 1.00 65.00 189 LYS A CA 1
ATOM 1413 C C . LYS A 1 189 ? 0.680 12.155 11.157 1.00 65.00 189 LYS A C 1
ATOM 1415 O O . LYS A 1 189 ? -0.229 11.337 11.042 1.00 65.00 189 LYS A O 1
ATOM 1420 N N . HIS A 1 190 ? 1.953 11.802 11.278 1.00 71.81 190 HIS A N 1
ATOM 1421 C CA . HIS A 1 190 ? 2.391 10.416 11.413 1.00 71.81 190 HIS A CA 1
ATOM 1422 C C . HIS A 1 190 ? 2.820 10.086 12.839 1.00 71.81 190 HIS A C 1
ATOM 1424 O O . HIS A 1 190 ? 3.224 8.954 13.084 1.00 71.81 190 HIS A O 1
ATOM 1430 N N . ASP A 1 191 ? 2.714 11.052 13.752 1.00 85.31 191 ASP A N 1
ATOM 1431 C CA . ASP A 1 191 ? 2.972 10.823 15.160 1.00 85.31 191 ASP A CA 1
ATOM 1432 C C . ASP A 1 191 ? 1.908 9.866 15.739 1.00 85.31 191 ASP A C 1
ATOM 1434 O O . ASP A 1 191 ? 0.707 10.106 15.548 1.00 85.31 191 ASP A O 1
ATOM 1438 N N . PRO A 1 192 ? 2.315 8.769 16.402 1.00 87.88 192 PRO A N 1
ATOM 1439 C CA . PRO A 1 192 ? 1.397 7.845 17.059 1.00 87.88 192 PRO A CA 1
ATOM 1440 C C . PRO A 1 192 ? 0.452 8.533 18.048 1.00 87.88 192 PRO A C 1
ATOM 1442 O O . PRO A 1 192 ? -0.736 8.216 18.051 1.00 87.88 192 PRO A O 1
ATOM 1445 N N . GLY A 1 193 ? 0.947 9.507 18.821 1.00 90.75 193 GLY A N 1
ATOM 1446 C CA . GLY A 1 193 ? 0.154 10.247 19.803 1.00 90.75 193 GLY A CA 1
ATOM 1447 C C . GLY A 1 193 ? -0.996 10.999 19.147 1.00 90.75 193 GLY A C 1
ATOM 1448 O O . GLY A 1 193 ? -2.147 10.828 19.533 1.00 90.75 193 GLY A O 1
ATOM 1449 N N . HIS A 1 194 ? -0.724 11.709 18.050 1.00 90.00 194 HIS A N 1
ATOM 1450 C CA . HIS A 1 194 ? -1.774 12.408 17.306 1.00 90.00 194 HIS A CA 1
ATOM 1451 C C . HIS A 1 194 ? -2.870 11.470 16.764 1.00 90.00 194 HIS A C 1
ATOM 1453 O O . HIS A 1 194 ? -4.039 11.851 16.708 1.00 90.00 194 HIS A O 1
ATOM 1459 N N . ARG A 1 195 ? -2.520 10.238 16.367 1.00 90.31 195 ARG A N 1
ATOM 1460 C CA . ARG A 1 195 ? -3.513 9.239 15.929 1.00 90.31 195 ARG A CA 1
ATOM 1461 C C . ARG A 1 195 ? -4.373 8.745 17.084 1.00 90.31 195 ARG A C 1
ATOM 1463 O O . ARG A 1 195 ? -5.575 8.574 16.895 1.00 90.31 195 ARG A O 1
ATOM 1470 N N . VAL A 1 196 ? -3.767 8.520 18.250 1.00 93.88 196 VAL A N 1
ATOM 1471 C CA . VAL A 1 196 ? -4.499 8.167 19.472 1.00 93.88 196 VAL A CA 1
ATOM 1472 C C . VAL A 1 196 ? -5.444 9.291 19.853 1.00 93.88 196 VAL A C 1
ATOM 1474 O O . VAL A 1 196 ? -6.611 9.019 20.100 1.00 93.88 196 VAL A O 1
ATOM 1477 N N . ASP A 1 197 ? -4.981 10.540 19.830 1.00 93.06 197 ASP A N 1
ATOM 1478 C CA . ASP A 1 197 ? -5.813 11.695 20.159 1.00 93.06 197 ASP A CA 1
ATOM 1479 C C . ASP A 1 197 ? -7.028 11.782 19.231 1.00 93.06 197 ASP A C 1
ATOM 1481 O O . ASP A 1 197 ? -8.153 11.826 19.712 1.00 93.06 197 ASP A O 1
ATOM 1485 N N . GLN A 1 198 ? -6.838 11.682 17.910 1.00 91.44 198 GLN A N 1
ATOM 1486 C CA . GLN A 1 198 ? -7.957 11.692 16.958 1.00 91.44 198 GLN A CA 1
ATOM 1487 C C . GLN A 1 198 ? -8.944 10.535 17.161 1.00 91.44 198 GLN A C 1
ATOM 1489 O O . GLN A 1 198 ? -10.155 10.710 17.006 1.00 91.44 198 GLN A O 1
ATOM 1494 N N . LEU A 1 199 ? -8.435 9.335 17.449 1.00 94.19 199 LEU A N 1
ATOM 1495 C CA . LEU A 1 199 ? -9.273 8.175 17.736 1.00 94.19 199 LEU A CA 1
ATOM 1496 C C . LEU A 1 199 ? -10.074 8.411 19.020 1.00 94.19 199 LEU A C 1
ATOM 1498 O O . LEU A 1 199 ? -11.291 8.241 19.022 1.00 94.19 199 LEU A O 1
ATOM 1502 N N . CYS A 1 200 ? -9.400 8.852 20.078 1.00 95.44 200 CYS A N 1
ATOM 1503 C CA . CYS A 1 200 ? -9.980 9.053 21.394 1.00 95.44 200 CYS A CA 1
ATOM 1504 C C . CYS A 1 200 ? -10.923 10.244 21.479 1.00 95.44 200 CYS A C 1
ATOM 1506 O O . CYS A 1 200 ? -11.896 10.169 22.221 1.00 95.44 200 CYS A O 1
ATOM 1508 N N . ASP A 1 201 ? -10.709 11.289 20.689 1.00 94.00 201 ASP A N 1
ATOM 1509 C CA . ASP A 1 201 ? -11.653 12.396 20.553 1.00 94.00 201 ASP A CA 1
ATOM 1510 C C . ASP A 1 201 ? -12.942 11.937 19.857 1.00 94.00 201 ASP A C 1
ATOM 1512 O O . ASP A 1 201 ? -14.028 12.423 20.165 1.00 94.00 201 ASP A O 1
ATOM 1516 N N . ALA A 1 202 ? -12.850 10.966 18.943 1.00 93.69 202 ALA A N 1
ATOM 1517 C CA . ALA A 1 202 ? -14.009 10.452 18.223 1.00 93.69 202 ALA A CA 1
ATOM 1518 C C . ALA A 1 202 ? -14.866 9.467 19.036 1.00 93.69 202 ALA A C 1
ATOM 1520 O O . ALA A 1 202 ? -16.046 9.318 18.728 1.00 93.69 202 ALA A O 1
ATOM 1521 N N . ILE A 1 203 ? -14.292 8.783 20.033 1.00 96.00 203 ILE A N 1
ATOM 1522 C CA . ILE A 1 203 ? -14.989 7.748 20.826 1.00 96.00 203 ILE A CA 1
ATOM 1523 C C . ILE A 1 203 ? -15.004 8.029 22.327 1.00 96.00 203 ILE A C 1
ATOM 1525 O O . ILE A 1 203 ? -15.530 7.231 23.091 1.00 96.00 203 ILE A O 1
ATOM 1529 N N . THR A 1 204 ? -14.439 9.156 22.758 1.00 96.19 204 THR A N 1
ATOM 1530 C CA . THR A 1 204 ? -14.292 9.526 24.172 1.00 96.19 204 THR A CA 1
ATOM 1531 C C . THR A 1 204 ? -13.562 8.440 24.979 1.00 96.19 204 THR A C 1
ATOM 1533 O O . THR A 1 204 ? -14.154 7.783 25.832 1.00 96.19 204 THR A O 1
ATOM 1536 N N . CYS A 1 205 ? -12.275 8.204 24.691 1.00 97.38 205 CYS A N 1
ATOM 1537 C CA . CYS A 1 205 ? -11.464 7.266 25.488 1.00 97.38 205 CYS A CA 1
ATOM 1538 C C . CYS A 1 205 ? -11.314 7.725 26.947 1.00 97.38 205 CYS A C 1
ATOM 1540 O O . CYS A 1 205 ? -11.230 8.927 27.210 1.00 97.38 205 CYS A O 1
ATOM 1542 N N . THR A 1 206 ? -11.124 6.772 27.863 1.00 98.12 206 THR A N 1
ATOM 1543 C CA . THR A 1 206 ? -10.547 7.055 29.188 1.00 98.12 206 THR A CA 1
ATOM 1544 C C . THR A 1 206 ? -9.044 7.345 29.094 1.00 98.12 206 THR A C 1
ATOM 1546 O O . THR A 1 206 ? -8.399 7.049 28.080 1.00 98.12 206 THR A O 1
ATOM 1549 N N . ASP A 1 207 ? -8.461 7.895 30.160 1.00 97.62 207 ASP A N 1
ATOM 1550 C CA . ASP A 1 207 ? -7.019 8.155 30.229 1.00 97.62 207 ASP A CA 1
ATOM 1551 C C . ASP A 1 207 ? -6.203 6.851 30.191 1.00 97.62 207 ASP A C 1
ATOM 1553 O O . ASP A 1 207 ? -5.150 6.786 29.548 1.00 97.62 207 ASP A O 1
ATOM 1557 N N . GLU A 1 208 ? -6.714 5.779 30.803 1.00 97.50 208 GLU A N 1
ATOM 1558 C CA . GLU A 1 208 ? -6.100 4.449 30.763 1.00 97.50 208 GLU A CA 1
ATOM 1559 C C . GLU A 1 208 ? -6.123 3.867 29.345 1.00 97.50 208 GLU A C 1
ATOM 1561 O O . GLU A 1 208 ? -5.106 3.351 28.874 1.00 97.50 208 GLU A O 1
ATOM 1566 N N . GLN A 1 209 ? -7.251 3.986 28.633 1.00 97.50 209 GLN A N 1
ATOM 1567 C CA . GLN A 1 209 ? -7.356 3.561 27.233 1.00 97.50 209 GLN A CA 1
ATOM 1568 C C . GLN A 1 209 ? -6.397 4.357 26.343 1.00 97.50 209 GLN A C 1
ATOM 1570 O O . GLN A 1 209 ? -5.668 3.766 25.547 1.00 97.50 209 GLN A O 1
ATOM 1575 N N . ARG A 1 210 ? -6.353 5.687 26.504 1.00 97.31 210 ARG A N 1
ATOM 1576 C CA . ARG A 1 210 ? -5.451 6.574 25.753 1.00 97.31 210 ARG A CA 1
ATOM 1577 C C . ARG A 1 210 ? -3.989 6.181 25.962 1.00 97.31 210 ARG A C 1
ATOM 1579 O O . ARG A 1 210 ? -3.251 6.038 24.988 1.00 97.31 210 ARG A O 1
ATOM 1586 N N . THR A 1 211 ? -3.591 5.959 27.213 1.00 97.12 211 THR A N 1
ATOM 1587 C CA . THR A 1 211 ? -2.231 5.532 27.574 1.00 97.12 211 THR A CA 1
ATOM 1588 C C . THR A 1 211 ? -1.899 4.181 26.947 1.00 97.12 211 THR A C 1
ATOM 1590 O O . THR A 1 211 ? -0.912 4.068 26.222 1.00 97.12 211 THR A O 1
ATOM 1593 N N . THR A 1 212 ? -2.777 3.188 27.123 1.00 96.62 212 THR A N 1
ATOM 1594 C CA . THR A 1 212 ? -2.584 1.833 26.584 1.00 96.62 212 THR A CA 1
ATOM 1595 C C . THR A 1 212 ? -2.450 1.845 25.059 1.00 96.62 212 THR A C 1
ATOM 1597 O O . THR A 1 212 ? -1.556 1.213 24.501 1.00 96.62 212 THR A O 1
ATOM 1600 N N . LEU A 1 213 ? -3.310 2.591 24.359 1.00 95.38 213 LEU A N 1
ATOM 1601 C CA . LEU A 1 213 ? -3.254 2.712 22.900 1.00 95.38 213 LEU A CA 1
ATOM 1602 C C . LEU A 1 213 ? -1.977 3.417 22.428 1.00 95.38 213 LEU A C 1
ATOM 1604 O O . LEU A 1 213 ? -1.393 3.006 21.424 1.00 95.38 213 LEU A O 1
ATOM 1608 N N . GLY A 1 214 ? -1.536 4.452 23.148 1.00 94.56 214 GLY A N 1
ATOM 1609 C CA . GLY A 1 214 ? -0.283 5.157 22.879 1.00 94.56 214 GLY A CA 1
ATOM 1610 C C . GLY A 1 214 ? 0.931 4.244 22.980 1.00 94.56 214 GLY A C 1
ATOM 1611 O O . GLY A 1 214 ? 1.738 4.203 22.052 1.00 94.56 214 GLY A O 1
ATOM 1612 N N . GLU A 1 215 ? 1.019 3.462 24.055 1.00 95.38 215 GLU A N 1
ATOM 1613 C CA . GLU A 1 215 ? 2.088 2.481 24.257 1.00 95.38 215 GLU A CA 1
ATOM 1614 C C . GLU A 1 215 ? 2.084 1.425 23.146 1.00 95.38 215 GLU A C 1
ATOM 1616 O O . GLU A 1 215 ? 3.104 1.227 22.487 1.00 95.38 215 GLU A O 1
ATOM 1621 N N . ARG A 1 216 ? 0.926 0.829 22.831 1.00 93.94 216 ARG A N 1
ATOM 1622 C CA . ARG A 1 216 ? 0.809 -0.193 21.773 1.00 93.94 216 ARG A CA 1
ATOM 1623 C C . ARG A 1 216 ? 1.187 0.319 20.390 1.00 93.94 216 ARG A C 1
ATOM 1625 O O . ARG A 1 216 ? 1.839 -0.383 19.616 1.00 93.94 216 ARG A O 1
ATOM 1632 N N . LEU A 1 217 ? 0.785 1.541 20.051 1.00 91.81 217 LEU A N 1
ATOM 1633 C CA . LEU A 1 217 ? 1.155 2.157 18.779 1.00 91.81 217 LEU A CA 1
ATOM 1634 C C . LEU A 1 217 ? 2.636 2.548 18.724 1.00 91.81 217 LEU A C 1
ATOM 1636 O O . LEU A 1 217 ? 3.215 2.498 17.640 1.00 91.81 217 LEU A O 1
ATOM 1640 N N . ALA A 1 218 ? 3.244 2.921 19.852 1.00 91.38 218 ALA A N 1
ATOM 1641 C CA . ALA A 1 218 ? 4.666 3.246 19.938 1.00 91.38 218 ALA A CA 1
ATOM 1642 C C . ALA A 1 218 ? 5.565 1.996 19.908 1.00 91.38 218 ALA A C 1
ATOM 1644 O O . ALA A 1 218 ? 6.630 2.025 19.294 1.00 91.38 218 ALA A O 1
ATOM 1645 N N . GLU A 1 219 ? 5.133 0.890 20.522 1.00 93.19 219 GLU A N 1
ATOM 1646 C CA . GLU A 1 219 ? 5.826 -0.409 20.503 1.00 93.19 219 GLU A CA 1
ATOM 1647 C C . GLU A 1 219 ? 5.866 -1.034 19.103 1.00 93.19 219 GLU A C 1
ATOM 1649 O O . GLU A 1 219 ? 6.740 -1.848 18.790 1.00 93.19 219 GLU A O 1
ATOM 1654 N N . ARG A 1 220 ? 4.924 -0.651 18.236 1.00 89.31 220 ARG A N 1
ATOM 1655 C CA . ARG A 1 220 ? 4.821 -1.180 16.880 1.00 89.31 220 ARG A CA 1
ATOM 1656 C C . ARG A 1 220 ? 5.936 -0.676 15.991 1.00 89.31 220 ARG A C 1
ATOM 1658 O O . ARG A 1 220 ? 5.906 0.429 15.451 1.00 89.31 220 ARG A O 1
ATOM 1665 N N . GLN A 1 221 ? 6.881 -1.569 15.755 1.00 85.19 221 GLN A N 1
ATOM 1666 C CA . GLN A 1 221 ? 7.889 -1.377 14.734 1.00 85.19 221 GLN A CA 1
ATOM 1667 C C . GLN A 1 221 ? 7.274 -1.599 13.344 1.00 85.19 221 GLN A C 1
ATOM 1669 O O . GLN A 1 221 ? 6.418 -2.474 13.172 1.00 85.19 221 GLN A O 1
ATOM 1674 N N . PRO A 1 222 ? 7.672 -0.809 12.330 1.00 83.12 222 PRO A N 1
ATOM 1675 C CA . PRO A 1 222 ? 7.379 -1.169 10.951 1.00 83.12 222 PRO A CA 1
ATOM 1676 C C . PRO A 1 222 ? 7.987 -2.551 10.644 1.00 83.12 222 PRO A C 1
ATOM 1678 O O . PRO A 1 222 ? 9.013 -2.891 11.236 1.00 83.12 222 PRO A O 1
ATOM 1681 N N . PRO A 1 223 ? 7.394 -3.332 9.720 1.00 84.50 223 PRO A N 1
ATOM 1682 C CA . PRO A 1 223 ? 7.967 -4.614 9.317 1.00 84.50 223 PRO A CA 1
ATOM 1683 C C . PRO A 1 223 ? 9.409 -4.425 8.847 1.00 84.50 223 PRO A C 1
ATOM 1685 O O . PRO A 1 223 ? 9.743 -3.391 8.247 1.00 84.50 223 PRO A O 1
ATOM 1688 N N . ALA A 1 224 ? 10.256 -5.414 9.133 1.00 87.88 224 ALA A N 1
ATOM 1689 C CA . ALA A 1 224 ? 11.650 -5.386 8.721 1.00 87.88 224 ALA A CA 1
ATOM 1690 C C . ALA A 1 224 ? 11.724 -5.298 7.190 1.00 87.88 224 ALA A C 1
ATOM 1692 O O . ALA A 1 224 ? 10.990 -5.970 6.468 1.00 87.88 224 ALA A O 1
ATOM 1693 N N . ARG A 1 225 ? 12.594 -4.425 6.676 1.00 90.62 225 ARG A N 1
ATOM 1694 C CA . ARG A 1 225 ? 12.709 -4.173 5.229 1.00 90.62 225 ARG A CA 1
ATOM 1695 C C . ARG A 1 225 ? 13.958 -4.758 4.603 1.00 90.62 225 ARG A C 1
ATOM 1697 O O . ARG A 1 225 ? 14.097 -4.657 3.390 1.00 90.62 225 ARG A O 1
ATOM 1704 N N . ASP A 1 226 ? 14.805 -5.410 5.389 1.00 93.44 226 ASP A N 1
ATOM 1705 C CA . ASP A 1 226 ? 16.104 -5.920 4.954 1.00 93.44 226 ASP A CA 1
ATOM 1706 C C . ASP A 1 226 ? 15.966 -6.868 3.755 1.00 93.44 226 ASP A C 1
ATOM 1708 O O . ASP A 1 226 ? 16.681 -6.729 2.765 1.00 93.44 226 ASP A O 1
ATOM 1712 N N . GLY A 1 227 ? 14.979 -7.774 3.789 1.00 92.44 227 GLY A N 1
ATOM 1713 C CA . GLY A 1 227 ? 14.692 -8.681 2.673 1.00 92.44 227 GLY A CA 1
ATOM 1714 C C . GLY A 1 227 ? 14.270 -7.944 1.397 1.00 92.44 227 GLY A C 1
ATOM 1715 O O . GLY A 1 227 ? 14.780 -8.230 0.314 1.00 92.44 227 GLY A O 1
ATOM 1716 N N . LEU A 1 228 ? 13.395 -6.940 1.519 1.00 93.25 228 LEU A N 1
ATOM 1717 C CA . LEU A 1 228 ? 12.956 -6.118 0.389 1.00 93.25 228 LEU A CA 1
ATOM 1718 C C . LEU A 1 228 ? 14.079 -5.215 -0.141 1.00 93.25 228 LEU A C 1
ATOM 1720 O O . LEU A 1 228 ? 14.161 -4.978 -1.343 1.00 93.25 228 LEU A O 1
ATOM 1724 N N . GLU A 1 229 ? 14.941 -4.687 0.724 1.00 94.44 229 GLU A N 1
ATOM 1725 C CA . GLU A 1 229 ? 16.105 -3.890 0.330 1.00 94.44 229 GLU A CA 1
ATOM 1726 C C . GLU A 1 229 ? 17.141 -4.744 -0.406 1.00 94.44 229 GLU A C 1
ATOM 1728 O O . GLU A 1 229 ? 17.600 -4.346 -1.479 1.00 94.44 229 GLU A O 1
ATOM 1733 N N . ALA A 1 230 ? 17.422 -5.953 0.087 1.00 96.69 230 ALA A N 1
ATOM 1734 C CA . ALA A 1 230 ? 18.271 -6.920 -0.602 1.00 96.69 230 ALA A CA 1
ATOM 1735 C C . ALA A 1 230 ? 17.691 -7.311 -1.973 1.00 96.69 230 ALA A C 1
ATOM 1737 O O . ALA A 1 230 ? 18.397 -7.252 -2.983 1.00 96.69 230 ALA A O 1
ATOM 1738 N N . ALA A 1 231 ? 16.394 -7.636 -2.042 1.00 95.69 231 ALA A N 1
ATOM 1739 C CA . ALA A 1 231 ? 15.721 -7.976 -3.296 1.00 95.69 231 ALA A CA 1
ATOM 1740 C C . ALA A 1 231 ? 15.723 -6.806 -4.294 1.00 95.69 231 ALA A C 1
ATOM 1742 O O . ALA A 1 231 ? 15.914 -6.996 -5.494 1.00 95.69 231 ALA A O 1
ATOM 1743 N N . ARG A 1 232 ? 15.576 -5.572 -3.803 1.00 96.56 232 ARG A N 1
ATOM 1744 C CA . ARG A 1 232 ? 15.662 -4.351 -4.611 1.00 96.56 232 ARG A CA 1
ATOM 1745 C C . ARG A 1 232 ? 17.060 -4.134 -5.188 1.00 96.56 232 ARG A C 1
ATOM 1747 O O . ARG A 1 232 ? 17.175 -3.814 -6.369 1.00 96.56 232 ARG A O 1
ATOM 1754 N N . GLY A 1 233 ? 18.111 -4.333 -4.391 1.00 97.12 233 GLY A N 1
ATOM 1755 C CA . GLY A 1 233 ? 19.499 -4.268 -4.863 1.00 97.12 233 GLY A CA 1
ATOM 1756 C C . GLY A 1 233 ? 19.817 -5.353 -5.900 1.00 97.12 233 GLY A C 1
ATOM 1757 O O . GLY A 1 233 ? 20.449 -5.076 -6.925 1.00 97.12 233 GLY A O 1
ATOM 1758 N N . ALA A 1 234 ? 19.309 -6.571 -5.687 1.00 97.81 234 ALA A N 1
ATOM 1759 C CA . ALA A 1 234 ? 19.433 -7.670 -6.643 1.00 97.81 234 ALA A CA 1
ATOM 1760 C C . ALA A 1 234 ? 18.721 -7.356 -7.969 1.00 97.81 234 ALA A C 1
ATOM 1762 O O . ALA A 1 234 ? 19.317 -7.498 -9.037 1.00 97.81 234 ALA A O 1
ATOM 1763 N N . LEU A 1 235 ? 17.487 -6.844 -7.912 1.00 97.88 235 LEU A N 1
ATOM 1764 C CA . LEU A 1 235 ? 16.738 -6.437 -9.099 1.00 97.88 235 LEU A CA 1
ATOM 1765 C C . LEU A 1 235 ? 17.424 -5.290 -9.851 1.00 97.88 235 LEU A C 1
ATOM 1767 O O . LEU A 1 235 ? 17.526 -5.337 -11.075 1.00 97.88 235 LEU A O 1
ATOM 1771 N N . ALA A 1 236 ? 17.933 -4.276 -9.145 1.00 98.00 236 ALA A N 1
ATOM 1772 C CA . ALA A 1 236 ? 18.690 -3.188 -9.762 1.00 98.00 236 ALA A CA 1
ATOM 1773 C C . ALA A 1 236 ? 19.953 -3.710 -10.469 1.00 98.00 236 ALA A C 1
ATOM 1775 O O . ALA A 1 236 ? 20.265 -3.287 -11.579 1.00 98.00 236 ALA A O 1
ATOM 1776 N N . THR A 1 237 ? 20.665 -4.662 -9.862 1.00 98.38 237 THR A N 1
ATOM 1777 C CA . THR A 1 237 ? 21.817 -5.329 -10.491 1.00 98.38 237 THR A CA 1
ATOM 1778 C C . THR A 1 237 ? 21.406 -6.078 -11.757 1.00 98.38 237 THR A C 1
ATOM 1780 O O . THR A 1 237 ? 22.035 -5.890 -12.796 1.00 98.38 237 THR A O 1
ATOM 1783 N N . ALA A 1 238 ? 20.315 -6.849 -11.708 1.00 98.00 238 ALA A N 1
ATOM 1784 C CA . ALA A 1 238 ? 19.782 -7.553 -12.874 1.00 98.00 238 ALA A CA 1
ATOM 1785 C C . ALA A 1 238 ? 19.362 -6.587 -13.997 1.00 98.00 238 ALA A C 1
ATOM 1787 O O . ALA A 1 238 ? 19.604 -6.856 -15.168 1.00 98.00 238 ALA A O 1
ATOM 1788 N N . PHE A 1 239 ? 18.812 -5.419 -13.657 1.00 97.75 239 PHE A N 1
ATOM 1789 C CA . PHE A 1 239 ? 18.429 -4.405 -14.642 1.00 97.75 239 PHE A CA 1
ATOM 1790 C C . PHE A 1 239 ? 19.611 -3.826 -15.423 1.00 97.75 239 PHE A C 1
ATOM 1792 O O . PHE A 1 239 ? 19.441 -3.446 -16.579 1.00 97.75 239 PHE A O 1
ATOM 1799 N N . ARG A 1 240 ? 20.798 -3.750 -14.809 1.00 98.25 240 ARG A N 1
ATOM 1800 C CA . ARG A 1 240 ? 22.024 -3.264 -15.468 1.00 98.25 240 ARG A CA 1
ATOM 1801 C C . ARG A 1 240 ? 22.620 -4.289 -16.434 1.00 98.25 240 ARG A C 1
ATOM 1803 O O . ARG A 1 240 ? 23.439 -3.911 -17.266 1.00 98.25 240 ARG A O 1
ATOM 1810 N N . ALA A 1 241 ? 22.243 -5.561 -16.310 1.00 98.31 241 ALA A N 1
ATOM 1811 C CA . ALA A 1 241 ? 22.735 -6.622 -17.174 1.00 98.31 241 ALA A CA 1
ATOM 1812 C C . ALA A 1 241 ? 22.144 -6.528 -18.590 1.00 98.31 241 ALA A C 1
ATOM 1814 O O . ALA A 1 241 ? 21.134 -5.860 -18.833 1.00 98.31 241 ALA A O 1
ATOM 1815 N N . ASP A 1 242 ? 22.767 -7.247 -19.526 1.00 98.19 242 ASP A N 1
ATOM 1816 C CA . ASP A 1 242 ? 22.332 -7.274 -20.923 1.00 98.19 242 ASP A CA 1
ATOM 1817 C C . ASP A 1 242 ? 20.971 -7.944 -21.122 1.00 98.19 242 ASP A C 1
ATOM 1819 O O . ASP A 1 242 ? 20.254 -7.573 -22.052 1.00 98.19 242 ASP A O 1
ATOM 1823 N N . ALA A 1 243 ? 20.583 -8.841 -20.214 1.00 97.81 243 ALA A N 1
ATOM 1824 C CA . ALA A 1 243 ? 19.283 -9.496 -20.165 1.00 97.81 243 ALA A CA 1
ATOM 1825 C C . ALA A 1 243 ? 18.695 -9.413 -18.747 1.00 97.81 243 ALA A C 1
ATOM 1827 O O . ALA A 1 243 ? 19.426 -9.544 -17.764 1.00 97.81 243 ALA A O 1
ATOM 1828 N N . LEU A 1 244 ? 17.378 -9.206 -18.652 1.00 98.00 244 LEU A N 1
ATOM 1829 C CA . LEU A 1 244 ? 16.636 -9.243 -17.393 1.00 98.00 244 LEU A CA 1
ATOM 1830 C C . LEU A 1 244 ? 15.808 -10.523 -17.309 1.00 98.00 244 LEU A C 1
ATOM 1832 O O . LEU A 1 244 ? 14.802 -10.679 -18.002 1.00 98.00 244 LEU A O 1
ATOM 1836 N N . GLU A 1 245 ? 16.210 -11.405 -16.402 1.00 98.19 245 GLU A N 1
ATOM 1837 C CA . GLU A 1 245 ? 15.486 -12.638 -16.116 1.00 98.19 245 GLU A CA 1
ATOM 1838 C C . GLU A 1 245 ? 14.183 -12.356 -15.357 1.00 98.19 245 GLU A C 1
ATOM 1840 O O . GLU A 1 245 ? 14.165 -11.633 -14.357 1.00 98.19 245 GLU A O 1
ATOM 1845 N N . ALA A 1 246 ? 13.091 -12.991 -15.788 1.00 97.50 246 ALA A N 1
ATOM 1846 C CA . ALA A 1 246 ? 11.778 -12.878 -15.147 1.00 97.50 246 ALA A CA 1
ATOM 1847 C C . ALA A 1 246 ? 11.813 -13.262 -13.654 1.00 97.50 246 ALA A C 1
ATOM 1849 O O . ALA A 1 246 ? 11.128 -12.653 -12.832 1.00 97.50 246 ALA A O 1
ATOM 1850 N N . SER A 1 247 ? 12.664 -14.225 -13.285 1.00 97.69 247 SER A N 1
ATOM 1851 C CA . SER A 1 247 ? 12.844 -14.676 -11.902 1.00 97.69 247 SER A CA 1
ATOM 1852 C C . SER A 1 247 ? 13.393 -13.588 -10.973 1.00 97.69 247 SER A C 1
ATOM 1854 O O . SER A 1 247 ? 13.041 -13.572 -9.796 1.00 97.69 247 SER A O 1
ATOM 1856 N N . ALA A 1 248 ? 14.197 -12.645 -11.479 1.00 97.81 248 ALA A N 1
ATOM 1857 C CA . ALA A 1 248 ? 14.689 -11.521 -10.681 1.00 97.81 248 ALA A CA 1
ATOM 1858 C C . ALA A 1 248 ? 13.557 -10.543 -10.331 1.00 97.81 248 ALA A C 1
ATOM 1860 O O . ALA A 1 248 ? 13.495 -10.032 -9.212 1.00 97.81 248 ALA A O 1
ATOM 1861 N N . VAL A 1 249 ? 12.637 -10.311 -11.275 1.00 97.19 249 VAL A N 1
ATOM 1862 C CA . VAL A 1 249 ? 11.443 -9.490 -11.037 1.00 97.19 249 VAL A CA 1
ATOM 1863 C C . VAL A 1 249 ? 10.501 -10.197 -10.065 1.00 97.19 249 VAL A C 1
ATOM 1865 O O . VAL A 1 249 ? 10.032 -9.570 -9.119 1.00 97.19 249 VAL A O 1
ATOM 1868 N N . GLN A 1 250 ? 10.278 -11.503 -10.243 1.00 96.62 250 GLN A N 1
ATOM 1869 C CA . GLN A 1 250 ? 9.429 -12.290 -9.348 1.00 96.62 250 GLN A CA 1
ATOM 1870 C C . GLN A 1 250 ? 9.954 -12.284 -7.907 1.00 96.62 250 GLN A C 1
ATOM 1872 O O . GLN A 1 250 ? 9.197 -11.979 -6.993 1.00 96.62 250 GLN A O 1
ATOM 1877 N N . ALA A 1 251 ? 11.255 -12.508 -7.701 1.00 96.69 251 ALA A N 1
ATOM 1878 C CA . ALA A 1 251 ? 11.855 -12.495 -6.365 1.00 96.69 251 ALA A CA 1
ATOM 1879 C C . ALA A 1 251 ? 11.664 -11.148 -5.641 1.00 96.69 251 ALA A C 1
ATOM 1881 O O . ALA A 1 251 ? 11.446 -11.109 -4.430 1.00 96.69 251 ALA A O 1
ATOM 1882 N N . TYR A 1 252 ? 11.715 -10.035 -6.379 1.00 96.06 252 TYR A N 1
ATOM 1883 C CA . TYR A 1 252 ? 11.392 -8.718 -5.834 1.00 96.06 252 TYR A CA 1
ATOM 1884 C C . TYR A 1 252 ? 9.919 -8.601 -5.424 1.00 96.06 252 TYR A C 1
ATOM 1886 O O . TYR A 1 252 ? 9.628 -8.096 -4.340 1.00 96.06 252 TYR A O 1
ATOM 1894 N N . LEU A 1 253 ? 8.995 -9.065 -6.272 1.00 94.25 253 LEU A N 1
ATOM 1895 C CA . LEU A 1 253 ? 7.560 -9.026 -5.983 1.00 94.25 253 LEU A CA 1
ATOM 1896 C C . LEU A 1 253 ? 7.194 -9.904 -4.785 1.00 94.25 253 LEU A C 1
ATOM 1898 O O . LEU A 1 253 ? 6.390 -9.475 -3.961 1.00 94.25 253 LEU A O 1
ATOM 1902 N N . ASP A 1 254 ? 7.820 -11.071 -4.644 1.00 95.00 254 ASP A N 1
ATOM 1903 C CA . ASP A 1 254 ? 7.618 -11.967 -3.503 1.00 95.00 254 ASP A CA 1
ATOM 1904 C C . ASP A 1 254 ? 8.087 -11.305 -2.197 1.00 95.00 254 ASP A C 1
ATOM 1906 O O . ASP A 1 254 ? 7.356 -11.285 -1.207 1.00 95.00 254 ASP A O 1
ATOM 1910 N N . ALA A 1 255 ? 9.268 -10.674 -2.205 1.00 94.06 255 ALA A N 1
ATOM 1911 C CA . ALA A 1 255 ? 9.772 -9.933 -1.047 1.00 94.06 255 ALA A CA 1
ATOM 1912 C C . ALA A 1 255 ? 8.878 -8.733 -0.684 1.00 94.06 255 ALA A C 1
ATOM 1914 O O . ALA A 1 255 ? 8.686 -8.424 0.492 1.00 94.06 255 ALA A O 1
ATOM 1915 N N . ALA A 1 256 ? 8.317 -8.047 -1.683 1.00 91.62 256 ALA A N 1
ATOM 1916 C CA . ALA A 1 256 ? 7.378 -6.954 -1.457 1.00 91.62 256 ALA A CA 1
ATOM 1917 C C . ALA A 1 256 ? 6.036 -7.444 -0.891 1.00 91.62 256 ALA A C 1
ATOM 1919 O O . ALA A 1 256 ? 5.503 -6.829 0.035 1.00 91.62 256 ALA A O 1
ATOM 1920 N N . ALA A 1 257 ? 5.512 -8.555 -1.416 1.00 91.31 257 ALA A N 1
ATOM 1921 C CA . ALA A 1 257 ? 4.291 -9.188 -0.929 1.00 91.31 257 ALA A CA 1
ATOM 1922 C C . ALA A 1 257 ? 4.437 -9.648 0.527 1.00 91.31 257 ALA A C 1
ATOM 1924 O O . ALA A 1 257 ? 3.507 -9.480 1.311 1.00 91.31 257 ALA A O 1
ATOM 1925 N N . GLU A 1 258 ? 5.611 -10.151 0.908 1.00 92.38 258 GLU A N 1
ATOM 1926 C CA . GLU A 1 258 ? 5.898 -10.561 2.281 1.00 92.38 258 GLU A CA 1
ATOM 1927 C C . GLU A 1 258 ? 5.865 -9.382 3.265 1.00 92.38 258 GLU A C 1
ATOM 1929 O O . GLU A 1 258 ? 5.151 -9.429 4.266 1.00 92.38 258 GLU A O 1
ATOM 1934 N N . VAL A 1 259 ? 6.550 -8.277 2.946 1.00 91.25 259 VAL A N 1
ATOM 1935 C CA . VAL A 1 259 ? 6.518 -7.057 3.777 1.00 91.25 259 VAL A CA 1
ATOM 1936 C C . VAL A 1 259 ? 5.093 -6.513 3.913 1.00 91.25 259 VAL A C 1
ATOM 1938 O O . VAL A 1 259 ? 4.708 -6.014 4.973 1.00 91.25 259 VAL A O 1
ATOM 1941 N N . GLU A 1 260 ? 4.298 -6.583 2.846 1.00 88.06 260 GLU A N 1
ATOM 1942 C CA . GLU A 1 260 ? 2.897 -6.166 2.890 1.00 88.06 260 GLU A CA 1
ATOM 1943 C C . GLU A 1 260 ? 2.048 -7.107 3.750 1.00 88.06 260 GLU A C 1
ATOM 1945 O O . GLU A 1 260 ? 1.235 -6.635 4.543 1.00 88.06 260 GLU A O 1
ATOM 1950 N N . ARG A 1 261 ? 2.254 -8.424 3.653 1.00 90.56 261 ARG A N 1
ATOM 1951 C CA . ARG A 1 261 ? 1.573 -9.415 4.492 1.00 90.56 261 ARG A CA 1
ATOM 1952 C C . ARG A 1 261 ? 1.832 -9.147 5.973 1.00 90.56 261 ARG A C 1
ATOM 1954 O O . ARG A 1 261 ? 0.871 -9.011 6.728 1.00 90.56 261 ARG A O 1
ATOM 1961 N N . GLU A 1 262 ? 3.091 -8.964 6.366 1.00 92.25 262 GLU A N 1
ATOM 1962 C CA . GLU A 1 262 ? 3.459 -8.593 7.740 1.00 92.25 262 GLU A CA 1
ATOM 1963 C C . GLU A 1 262 ? 2.816 -7.265 8.167 1.00 92.25 262 GLU A C 1
ATOM 1965 O O . GLU A 1 262 ? 2.318 -7.128 9.287 1.00 92.25 262 GLU A O 1
ATOM 1970 N N . HIS A 1 263 ? 2.776 -6.273 7.271 1.00 90.25 263 HIS A N 1
ATOM 1971 C CA . HIS A 1 263 ? 2.127 -4.994 7.551 1.00 90.25 263 HIS A CA 1
ATOM 1972 C C . HIS A 1 263 ? 0.621 -5.147 7.810 1.00 90.25 263 HIS A C 1
ATOM 1974 O O . HIS A 1 263 ? 0.084 -4.520 8.730 1.00 90.25 263 HIS A O 1
ATOM 1980 N N . LEU A 1 264 ? -0.065 -5.967 7.011 1.00 90.06 264 LEU A N 1
ATOM 1981 C CA . LEU A 1 264 ? -1.495 -6.241 7.146 1.00 90.06 264 LEU A CA 1
ATOM 1982 C C . LEU A 1 264 ? -1.799 -7.044 8.411 1.00 90.06 264 LEU A C 1
ATOM 1984 O O . LEU A 1 264 ? -2.708 -6.663 9.141 1.00 90.06 264 LEU A O 1
ATOM 1988 N N . GLU A 1 265 ? -1.027 -8.091 8.699 1.00 93.38 265 GLU A N 1
ATOM 1989 C CA . GLU A 1 265 ? -1.135 -8.884 9.933 1.00 93.38 265 GLU A CA 1
ATOM 1990 C C . GLU A 1 265 ? -0.911 -8.011 11.166 1.00 93.38 265 GLU A C 1
ATOM 1992 O O . GLU A 1 265 ? -1.706 -8.029 12.109 1.00 93.38 265 GLU A O 1
ATOM 1997 N N . GLY A 1 266 ? 0.113 -7.157 11.115 1.00 93.00 266 GLY A N 1
ATOM 1998 C CA . GLY A 1 266 ? 0.323 -6.117 12.101 1.00 93.00 266 GLY A CA 1
ATOM 1999 C C . GLY A 1 266 ? -0.938 -5.272 12.244 1.00 93.00 266 GLY A C 1
ATOM 2000 O O . GLY A 1 266 ? -1.489 -5.170 13.337 1.00 93.00 266 GLY A O 1
ATOM 2001 N N . ARG A 1 267 ? -1.429 -4.639 11.177 1.00 92.75 267 ARG A N 1
ATOM 2002 C CA . ARG A 1 267 ? -2.621 -3.778 11.251 1.00 92.75 267 ARG A CA 1
ATOM 2003 C C . ARG A 1 267 ? -3.838 -4.509 11.827 1.00 92.75 267 ARG A C 1
ATOM 2005 O O . ARG A 1 267 ? -4.551 -3.914 12.625 1.00 92.75 267 ARG A O 1
ATOM 2012 N N . ASP A 1 268 ? -4.059 -5.764 11.466 1.00 95.38 268 ASP A N 1
ATOM 2013 C CA . ASP A 1 268 ? -5.168 -6.562 11.983 1.00 95.38 268 ASP A CA 1
ATOM 2014 C C . ASP A 1 268 ? -5.061 -6.798 13.483 1.00 95.38 268 ASP A C 1
ATOM 2016 O O . ASP A 1 268 ? -6.029 -6.566 14.204 1.00 95.38 268 ASP A O 1
ATOM 2020 N N . ALA A 1 269 ? -3.877 -7.181 13.966 1.00 95.94 269 ALA A N 1
ATOM 2021 C CA . ALA A 1 269 ? -3.641 -7.345 15.394 1.00 95.94 269 ALA A CA 1
ATOM 2022 C C . ALA A 1 269 ? -3.969 -6.056 16.171 1.00 95.94 269 ALA A C 1
ATOM 2024 O O . ALA A 1 269 ? -4.564 -6.122 17.238 1.00 95.94 269 ALA A O 1
ATOM 2025 N N . LEU A 1 270 ? -3.695 -4.876 15.596 1.00 95.06 270 LEU A N 1
ATOM 2026 C CA . LEU A 1 270 ? -4.021 -3.591 16.229 1.00 95.06 270 LEU A CA 1
ATOM 2027 C C . LEU A 1 270 ? -5.524 -3.362 16.319 1.00 95.06 270 LEU A C 1
ATOM 2029 O O . LEU A 1 270 ? -6.011 -2.808 17.295 1.00 95.06 270 LEU A O 1
ATOM 2033 N N . VAL A 1 271 ? -6.250 -3.744 15.270 1.00 96.88 271 VAL A N 1
ATOM 2034 C CA . VAL A 1 271 ? -7.705 -3.597 15.212 1.00 96.88 271 VAL A CA 1
ATOM 2035 C C . VAL A 1 271 ? -8.369 -4.532 16.225 1.00 96.88 271 VAL A C 1
ATOM 2037 O O . VAL A 1 271 ? -9.312 -4.116 16.892 1.00 96.88 271 VAL A O 1
ATOM 2040 N N . LEU A 1 272 ? -7.851 -5.753 16.385 1.00 97.69 272 LEU A N 1
ATOM 2041 C CA . LEU A 1 272 ? -8.321 -6.713 17.389 1.00 97.69 272 LEU A CA 1
ATOM 2042 C C . LEU A 1 272 ? -7.998 -6.258 18.820 1.00 97.69 272 LEU A C 1
ATOM 2044 O O . LEU A 1 272 ? -8.869 -6.304 19.684 1.00 97.69 272 LEU A O 1
ATOM 2048 N N . GLU A 1 273 ? -6.779 -5.771 19.069 1.00 96.44 273 GLU A N 1
ATOM 2049 C CA . GLU A 1 273 ? -6.395 -5.187 20.362 1.00 96.44 273 GLU A CA 1
ATOM 2050 C C . GLU A 1 273 ? -7.264 -3.973 20.709 1.00 96.44 273 GLU A C 1
ATOM 2052 O O . GLU A 1 273 ? -7.777 -3.884 21.822 1.00 96.44 273 GLU A O 1
ATOM 2057 N N . LEU A 1 274 ? -7.475 -3.065 19.746 1.00 97.06 274 LEU A N 1
ATOM 2058 C CA . LEU A 1 274 ? -8.364 -1.918 19.908 1.00 97.06 274 LEU A CA 1
ATOM 2059 C C . LEU A 1 274 ? -9.775 -2.383 20.271 1.00 97.06 274 LEU A C 1
ATOM 2061 O O . LEU A 1 274 ? -10.310 -1.921 21.268 1.00 97.06 274 LEU A O 1
ATOM 2065 N N . HIS A 1 275 ? -10.364 -3.313 19.513 1.00 98.19 275 HIS A N 1
ATOM 2066 C CA . HIS A 1 275 ? -11.707 -3.841 19.792 1.00 98.19 275 HIS A CA 1
ATOM 2067 C C . HIS A 1 275 ? -11.841 -4.366 21.229 1.00 98.19 275 HIS A C 1
ATOM 2069 O O . HIS A 1 275 ? -12.809 -4.022 21.908 1.00 98.19 275 HIS A O 1
ATOM 2075 N N . GLY A 1 276 ? -10.837 -5.101 21.718 1.00 97.69 276 GLY A N 1
ATOM 2076 C CA . GLY A 1 276 ? -10.813 -5.635 23.082 1.00 97.69 276 GLY A CA 1
ATOM 2077 C C . GLY A 1 276 ? -10.667 -4.587 24.195 1.00 97.69 276 GLY A C 1
ATOM 2078 O O . GLY A 1 276 ? -11.047 -4.863 25.331 1.00 97.69 276 GLY A O 1
ATOM 2079 N N . LEU A 1 277 ? -10.138 -3.395 23.895 1.00 97.81 277 LEU A N 1
ATOM 2080 C CA . LEU A 1 277 ? -10.003 -2.291 24.857 1.00 97.81 277 LEU A CA 1
ATOM 2081 C C . LEU A 1 277 ? -11.267 -1.434 24.982 1.00 97.81 277 LEU A C 1
ATOM 2083 O O . LEU A 1 277 ? -11.419 -0.718 25.973 1.00 97.81 277 LEU A O 1
ATOM 2087 N N . LEU A 1 278 ? -12.134 -1.459 23.971 1.00 97.69 278 LEU A N 1
ATOM 2088 C CA . LEU A 1 278 ? -13.307 -0.595 23.889 1.00 97.69 278 LEU A CA 1
ATOM 2089 C C . LEU A 1 278 ? -14.520 -1.218 24.568 1.00 97.69 278 LEU A C 1
ATOM 2091 O O . LEU A 1 278 ? -14.724 -2.430 24.514 1.00 97.69 278 LEU A O 1
ATOM 2095 N N . ASP A 1 279 ? -15.375 -0.379 25.145 1.00 98.06 279 ASP A N 1
ATOM 2096 C CA . ASP A 1 279 ? -16.702 -0.803 25.587 1.00 98.06 279 ASP A CA 1
ATOM 2097 C C . ASP A 1 279 ? -17.703 -0.899 24.417 1.00 98.06 279 ASP A C 1
ATOM 2099 O O . ASP A 1 279 ? -17.419 -0.512 23.281 1.00 98.06 279 ASP A O 1
ATOM 2103 N N . ALA A 1 280 ? -18.902 -1.422 24.687 1.00 98.31 280 ALA A N 1
ATOM 2104 C CA . ALA A 1 280 ? -19.934 -1.608 23.667 1.00 98.31 280 ALA A CA 1
ATOM 2105 C C . ALA A 1 280 ? -20.375 -0.294 22.984 1.00 98.31 280 ALA A C 1
ATOM 2107 O O . ALA A 1 280 ? -20.662 -0.291 21.787 1.00 98.31 280 ALA A O 1
ATOM 2108 N N . THR A 1 281 ? -20.393 0.829 23.708 1.00 98.19 281 THR A N 1
ATOM 2109 C CA . THR A 1 281 ? -20.796 2.143 23.172 1.00 98.19 281 THR A CA 1
ATOM 2110 C C . THR A 1 281 ? -19.728 2.688 22.225 1.00 98.19 281 THR A C 1
ATOM 2112 O O . THR A 1 281 ? -20.024 3.161 21.124 1.00 98.19 281 THR A O 1
ATOM 2115 N N . GLN A 1 282 ? -18.462 2.574 22.625 1.00 97.94 282 GLN A N 1
ATOM 2116 C CA . GLN A 1 282 ? -17.316 2.954 21.806 1.00 97.94 282 GLN A CA 1
ATOM 2117 C C . GLN A 1 282 ? -17.219 2.086 20.541 1.00 97.94 282 GLN A C 1
ATOM 2119 O O . GLN A 1 282 ? -16.996 2.613 19.447 1.00 97.94 282 GLN A O 1
ATOM 2124 N N . ARG A 1 283 ? -17.454 0.769 20.661 1.00 98.31 283 ARG A N 1
ATOM 2125 C CA . ARG A 1 283 ? -17.510 -0.156 19.516 1.00 98.31 283 ARG A CA 1
ATOM 2126 C C . ARG A 1 283 ? -18.607 0.220 18.522 1.00 98.31 283 ARG A C 1
ATOM 2128 O O . ARG A 1 283 ? -18.321 0.295 17.329 1.00 98.31 283 ARG A O 1
ATOM 2135 N N . ALA A 1 284 ? -19.816 0.521 18.997 1.00 98.12 284 ALA A N 1
ATOM 2136 C CA . ALA A 1 284 ? -20.917 0.974 18.144 1.00 98.12 284 ALA A CA 1
ATOM 2137 C C . ALA A 1 284 ? -20.564 2.265 17.380 1.00 98.12 284 ALA A C 1
ATOM 2139 O O . ALA A 1 284 ? -20.763 2.349 16.170 1.00 98.12 284 ALA A O 1
ATOM 2140 N N . THR A 1 285 ? -19.931 3.230 18.053 1.00 96.75 285 THR A N 1
ATOM 2141 C CA . THR A 1 285 ? -19.514 4.500 17.430 1.00 96.75 285 THR A CA 1
ATOM 2142 C C . THR A 1 285 ? -18.478 4.283 16.317 1.00 96.75 285 THR A C 1
ATOM 2144 O O . THR A 1 285 ? -18.528 4.921 15.264 1.00 96.75 285 THR A O 1
ATOM 2147 N N . LEU A 1 286 ? -17.517 3.370 16.509 1.00 96.94 286 LEU A N 1
ATOM 2148 C CA . LEU A 1 286 ? -16.548 3.030 15.459 1.00 96.94 286 LEU A CA 1
ATOM 2149 C C . LEU A 1 286 ? -17.151 2.197 14.334 1.00 96.94 286 LEU A C 1
ATOM 2151 O O . LEU A 1 286 ? -16.736 2.374 13.188 1.00 96.94 286 LEU A O 1
ATOM 2155 N N . ALA A 1 287 ? -18.118 1.331 14.631 1.00 97.75 287 ALA A N 1
ATOM 2156 C CA . ALA A 1 287 ? -18.822 0.552 13.622 1.00 97.75 287 ALA A CA 1
ATOM 2157 C C . ALA A 1 287 ? -19.493 1.461 12.582 1.00 97.75 287 ALA A C 1
ATOM 2159 O O . ALA A 1 287 ? -19.269 1.268 11.390 1.00 97.75 287 ALA A O 1
ATOM 2160 N N . GLU A 1 288 ? -20.177 2.531 13.000 1.00 96.81 288 GLU A N 1
ATOM 2161 C CA . GLU A 1 288 ? -20.764 3.520 12.077 1.00 96.81 288 GLU A CA 1
ATOM 2162 C C . GLU A 1 288 ? -19.706 4.157 11.153 1.00 96.81 288 GLU A C 1
ATOM 2164 O O . GLU A 1 288 ? -19.921 4.378 9.957 1.00 96.81 288 GLU A O 1
ATOM 2169 N N . ARG A 1 289 ? -18.507 4.432 11.684 1.00 95.56 289 ARG A N 1
ATOM 2170 C CA . ARG A 1 289 ? -17.392 4.982 10.891 1.00 95.56 289 ARG A CA 1
ATOM 2171 C C . ARG A 1 289 ? -16.821 3.947 9.923 1.00 95.56 289 ARG A C 1
ATOM 2173 O O . ARG A 1 289 ? -16.433 4.318 8.808 1.00 95.56 289 ARG A O 1
ATOM 2180 N N . ILE A 1 290 ? -16.752 2.681 10.336 1.00 96.12 290 ILE A N 1
ATOM 2181 C CA . ILE A 1 290 ? -16.326 1.558 9.495 1.00 96.12 290 ILE A CA 1
ATOM 2182 C C . ILE A 1 290 ? -17.324 1.333 8.360 1.00 96.12 290 ILE A C 1
ATOM 2184 O O . ILE A 1 290 ? -16.904 1.178 7.217 1.00 96.12 290 ILE A O 1
ATOM 2188 N N . GLU A 1 291 ? -18.624 1.391 8.622 1.00 96.62 291 GLU A N 1
ATOM 2189 C CA . GLU A 1 291 ? -19.653 1.222 7.594 1.00 96.62 291 GLU A CA 1
ATOM 2190 C C . GLU A 1 291 ? -19.494 2.264 6.472 1.00 96.62 291 GLU A C 1
ATOM 2192 O O . GLU A 1 291 ? -19.504 1.949 5.280 1.00 96.62 291 GLU A O 1
ATOM 2197 N N . GLN A 1 292 ? -19.217 3.517 6.842 1.00 93.94 292 GLN A N 1
ATOM 2198 C CA . GLN A 1 292 ? -19.024 4.606 5.884 1.00 93.94 292 GLN A CA 1
ATOM 2199 C C . GLN A 1 292 ? -17.682 4.495 5.133 1.00 93.94 292 GLN A C 1
ATOM 2201 O O . GLN A 1 292 ? -17.606 4.622 3.902 1.00 93.94 292 GLN A O 1
ATOM 2206 N N . ARG A 1 293 ? -16.581 4.277 5.863 1.00 93.12 293 ARG A N 1
ATOM 2207 C CA . ARG A 1 293 ? -15.208 4.506 5.359 1.00 93.12 293 ARG A CA 1
ATOM 2208 C C . ARG A 1 293 ? -14.332 3.254 5.321 1.00 93.12 293 ARG A C 1
ATOM 2210 O O . ARG A 1 293 ? -13.181 3.328 4.889 1.00 93.12 293 ARG A O 1
ATOM 2217 N N . GLY A 1 294 ? -14.854 2.109 5.738 1.00 94.69 294 GLY A N 1
ATOM 2218 C CA . GLY A 1 294 ? -14.079 0.898 5.982 1.00 94.69 294 GLY A CA 1
ATOM 2219 C C . GLY A 1 294 ? -13.097 1.060 7.144 1.00 94.69 294 GLY A C 1
ATOM 2220 O O . GLY A 1 294 ? -13.201 1.987 7.947 1.00 94.69 294 GLY A O 1
ATOM 2221 N N . LEU A 1 295 ? -12.056 0.223 7.184 1.00 93.62 295 LEU A N 1
ATOM 2222 C CA . LEU A 1 295 ? -10.999 0.296 8.213 1.00 93.62 295 LEU A CA 1
ATOM 2223 C C . LEU A 1 295 ? -10.262 1.647 8.277 1.00 93.62 295 LEU A C 1
ATOM 2225 O O . LEU A 1 295 ? -9.622 1.954 9.281 1.00 93.62 295 LEU A O 1
ATOM 2229 N N . ARG A 1 296 ? -10.347 2.481 7.231 1.00 89.50 296 ARG A N 1
ATOM 2230 C CA . ARG A 1 296 ? -9.797 3.847 7.265 1.00 89.50 296 ARG A CA 1
ATOM 2231 C C . ARG A 1 296 ? -10.550 4.758 8.235 1.00 89.50 296 ARG A C 1
ATOM 2233 O O . ARG A 1 296 ? -9.960 5.684 8.783 1.00 89.50 296 ARG A O 1
ATOM 2240 N N . GLY A 1 297 ? -11.826 4.466 8.495 1.00 89.25 297 GLY A N 1
ATOM 2241 C CA . GLY A 1 297 ? -12.651 5.189 9.460 1.00 89.25 297 GLY A CA 1
ATOM 2242 C C . GLY A 1 297 ? -12.104 5.152 10.889 1.00 89.25 297 GLY A C 1
ATOM 2243 O O . GLY A 1 297 ? -12.339 6.102 11.632 1.00 89.25 297 GLY A O 1
ATOM 2244 N N . LEU A 1 298 ? -11.325 4.121 11.241 1.00 91.06 298 LEU A N 1
ATOM 2245 C CA . LEU A 1 298 ? -10.731 3.956 12.571 1.00 91.06 298 LEU A CA 1
ATOM 2246 C C . LEU A 1 298 ? -9.682 5.027 12.889 1.00 91.06 298 LEU A C 1
ATOM 2248 O O . LEU A 1 298 ? -9.657 5.563 13.988 1.00 91.06 298 LEU A O 1
ATOM 2252 N N . TRP A 1 299 ? -8.835 5.378 11.922 1.00 84.44 299 TRP A N 1
ATOM 2253 C CA . TRP A 1 299 ? -7.626 6.172 12.180 1.00 84.44 299 TRP A CA 1
ATOM 2254 C C . TRP A 1 299 ? -7.780 7.667 11.918 1.00 84.44 299 TRP A C 1
ATOM 2256 O O . TRP A 1 299 ? -6.781 8.378 11.882 1.00 84.44 299 TRP A O 1
ATOM 2266 N N . GLY A 1 300 ? -9.014 8.135 11.719 1.00 70.56 300 GLY A N 1
ATOM 2267 C CA . GLY A 1 300 ? -9.275 9.537 11.422 1.00 70.56 300 GLY A CA 1
ATOM 2268 C C . GLY A 1 300 ? -8.785 9.929 10.029 1.00 70.56 300 GLY A C 1
ATOM 2269 O O . GLY A 1 300 ? -7.684 10.434 9.838 1.00 70.56 300 GLY A O 1
ATOM 2270 N N . ASP A 1 301 ? -9.641 9.770 9.021 1.00 60.16 301 ASP A N 1
ATOM 2271 C CA . ASP A 1 301 ? -9.440 10.484 7.759 1.00 60.16 301 ASP A CA 1
ATOM 2272 C C . ASP A 1 301 ? -9.864 11.952 7.935 1.00 60.16 301 ASP A C 1
ATOM 2274 O O . ASP A 1 301 ? -10.979 12.365 7.596 1.00 60.16 301 ASP A O 1
ATOM 2278 N N . GLU A 1 302 ? -8.956 12.762 8.483 1.00 53.84 302 GLU A N 1
ATOM 2279 C CA . GLU A 1 302 ? -9.014 14.214 8.370 1.00 53.84 302 GLU A CA 1
ATOM 2280 C C . GLU A 1 302 ? -8.561 14.649 6.971 1.00 53.84 302 GLU A C 1
ATOM 2282 O O . GLU A 1 302 ? -7.383 14.890 6.687 1.00 53.84 302 GLU A O 1
ATOM 2287 N N . GLY A 1 303 ? -9.539 14.859 6.096 1.00 53.94 303 GLY A N 1
ATOM 2288 C CA . GLY A 1 303 ? -9.428 15.964 5.153 1.00 53.94 303 GLY A CA 1
ATOM 2289 C C . GLY A 1 303 ? -9.445 15.599 3.680 1.00 53.94 303 GLY A C 1
ATOM 2290 O O . GLY A 1 303 ? -8.459 15.789 2.979 1.00 53.94 303 GLY A O 1
ATOM 2291 N N . HIS A 1 304 ? -10.643 15.330 3.169 1.00 49.50 304 HIS A N 1
ATOM 2292 C CA . HIS A 1 304 ? -11.073 15.937 1.902 1.00 49.50 304 HIS A CA 1
ATOM 2293 C C . HIS A 1 304 ? -12.396 16.711 2.003 1.00 49.50 304 HIS A C 1
ATOM 2295 O O . HIS A 1 304 ? -12.737 17.450 1.084 1.00 49.50 304 HIS A O 1
ATOM 2301 N N . GLY A 1 305 ? -13.053 16.692 3.167 1.00 48.50 305 GLY A N 1
ATOM 2302 C CA . GLY A 1 305 ? -14.156 17.594 3.504 1.00 48.50 305 GLY A CA 1
ATOM 2303 C C . GLY A 1 305 ? -13.706 18.999 3.902 1.00 48.50 305 GLY A C 1
ATOM 2304 O O . GLY A 1 305 ? -14.485 19.730 4.510 1.00 48.50 305 GLY A O 1
ATOM 2305 N N . GLY A 1 306 ? -12.461 19.390 3.590 1.00 49.00 306 GLY A N 1
ATOM 2306 C CA . GLY A 1 306 ? -12.066 20.787 3.642 1.00 49.00 306 GLY A CA 1
ATOM 2307 C C . GLY A 1 306 ? -13.061 21.531 2.777 1.00 49.00 306 GLY A C 1
ATOM 2308 O O . GLY A 1 306 ? -12.973 21.434 1.551 1.00 49.00 306 GLY A O 1
ATOM 2309 N N . LYS A 1 307 ? -14.041 22.178 3.436 1.00 51.62 307 LYS A N 1
ATOM 2310 C CA . LYS A 1 307 ? -15.042 23.054 2.835 1.00 51.62 307 LYS A CA 1
ATOM 2311 C C . LYS A 1 307 ? -14.320 23.699 1.680 1.00 51.62 307 LYS A C 1
ATOM 2313 O O . LYS A 1 307 ? -13.289 24.337 1.922 1.00 51.62 307 LYS A O 1
ATOM 2318 N N . ARG A 1 308 ? -14.791 23.472 0.446 1.00 51.50 308 ARG A N 1
ATOM 2319 C CA . ARG A 1 308 ? -14.444 24.321 -0.689 1.00 51.50 308 ARG A CA 1
ATOM 2320 C C . ARG A 1 308 ? -14.841 25.707 -0.224 1.00 51.50 308 ARG A C 1
ATOM 2322 O O . ARG A 1 308 ? -15.974 26.140 -0.403 1.00 51.50 308 ARG A O 1
ATOM 2329 N N . GLY A 1 309 ? -13.932 26.348 0.507 1.00 49.97 309 GLY A N 1
ATOM 2330 C CA . GLY A 1 309 ? -14.017 27.715 0.909 1.00 49.97 309 GLY A CA 1
ATOM 2331 C C . GLY A 1 309 ? -14.138 28.357 -0.435 1.00 49.97 309 GLY A C 1
ATOM 2332 O O . GLY A 1 309 ? -13.211 28.281 -1.242 1.00 49.97 309 GLY A O 1
ATOM 2333 N N . ARG A 1 310 ? -15.350 28.831 -0.694 1.00 50.88 310 ARG A N 1
ATOM 2334 C CA . ARG A 1 310 ? -15.786 29.660 -1.797 1.00 50.88 310 ARG A CA 1
ATOM 2335 C C . ARG A 1 310 ? -14.916 30.914 -1.728 1.00 50.88 310 ARG A C 1
ATOM 2337 O O . ARG A 1 310 ? -15.365 31.988 -1.348 1.00 50.88 310 ARG A O 1
ATOM 2344 N N . LYS A 1 311 ? -13.606 30.744 -1.930 1.00 52.72 311 LYS A N 1
ATOM 2345 C CA . LYS A 1 311 ? -12.587 31.765 -1.807 1.00 52.72 311 LYS A CA 1
ATOM 2346 C C . LYS A 1 311 ? -12.784 32.588 -3.044 1.00 52.72 311 LYS A C 1
ATOM 2348 O O . LYS A 1 311 ? -12.335 32.237 -4.124 1.00 52.72 311 LYS A O 1
ATOM 2353 N N . GLY A 1 312 ? -13.541 33.652 -2.825 1.00 54.12 312 GLY A N 1
ATOM 2354 C CA . GLY A 1 312 ? -13.333 34.918 -3.476 1.00 54.12 312 GLY A CA 1
ATOM 2355 C C . GLY A 1 312 ? -13.253 34.794 -4.981 1.00 54.12 312 GLY A C 1
ATOM 2356 O O . GLY A 1 312 ? -12.175 34.821 -5.561 1.00 54.12 312 GLY A O 1
ATOM 2357 N N . ARG A 1 313 ? -14.422 34.891 -5.602 1.00 50.06 313 ARG A N 1
ATOM 2358 C CA . ARG A 1 313 ? -14.611 35.756 -6.764 1.00 50.06 313 ARG A CA 1
ATOM 2359 C C . ARG A 1 313 ? -14.149 37.183 -6.384 1.00 50.06 313 ARG A C 1
ATOM 2361 O O . ARG A 1 313 ? -14.964 38.071 -6.180 1.00 50.06 313 ARG A O 1
ATOM 2368 N N . LYS A 1 314 ? -12.848 37.392 -6.160 1.00 56.28 314 LYS A N 1
ATOM 2369 C CA . LYS A 1 314 ? -12.221 38.689 -5.902 1.00 56.28 314 LYS A CA 1
ATOM 2370 C C . LYS A 1 314 ? -11.295 38.966 -7.069 1.00 56.28 314 LYS A C 1
ATOM 2372 O O . LYS A 1 314 ? -10.331 38.244 -7.287 1.00 56.28 314 LYS A O 1
ATOM 2377 N N . GLY A 1 315 ? -11.622 40.028 -7.794 1.00 51.09 315 GLY A N 1
ATOM 2378 C CA . GLY A 1 315 ? -10.767 40.590 -8.827 1.00 51.09 315 GLY A CA 1
ATOM 2379 C C . GLY A 1 315 ? -11.326 40.489 -10.238 1.00 51.09 315 GLY A C 1
ATOM 2380 O O . GLY A 1 315 ? -10.603 40.087 -11.142 1.00 51.09 315 GLY A O 1
ATOM 2381 N N . ARG A 1 316 ? -12.560 40.969 -10.470 1.00 50.56 316 ARG A N 1
ATOM 2382 C CA . ARG A 1 316 ? -12.777 41.775 -11.682 1.00 50.56 316 ARG A CA 1
ATOM 2383 C C . ARG A 1 316 ? -11.715 42.874 -11.612 1.00 50.56 316 ARG A C 1
ATOM 2385 O O . ARG A 1 316 ? -11.849 43.806 -10.824 1.00 50.56 316 ARG A O 1
ATOM 2392 N N . ARG A 1 317 ? -10.615 42.713 -12.350 1.00 52.00 317 ARG A N 1
ATOM 2393 C CA . ARG A 1 317 ? -9.735 43.833 -12.665 1.00 52.00 317 ARG A CA 1
ATOM 2394 C C . ARG A 1 317 ? -10.635 44.846 -13.351 1.00 52.00 317 ARG A C 1
ATOM 2396 O O . ARG A 1 317 ? -11.158 44.571 -14.429 1.00 52.00 317 ARG A O 1
ATOM 2403 N N . HIS A 1 318 ? -10.863 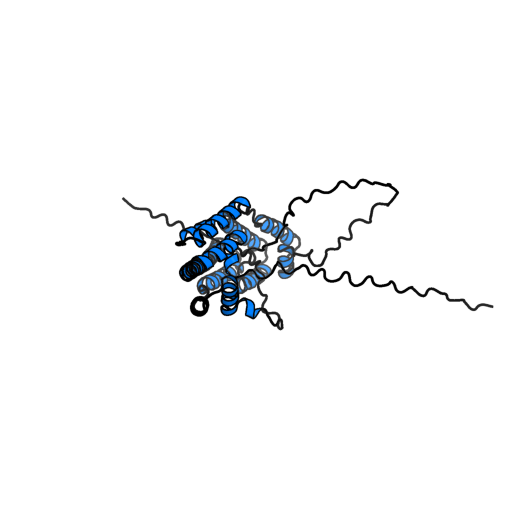45.975 -12.692 1.00 49.22 318 HIS A N 1
ATOM 2404 C CA . HIS A 1 318 ? -11.257 47.174 -13.400 1.00 49.22 318 HIS A CA 1
ATOM 2405 C C . HIS A 1 318 ? -10.253 47.331 -14.541 1.00 49.22 318 HIS A C 1
ATOM 2407 O O . HIS A 1 318 ? -9.050 47.461 -14.304 1.00 49.22 318 HIS A O 1
ATOM 2413 N N . ARG A 1 319 ? -10.747 47.212 -15.779 1.00 51.75 319 ARG A N 1
ATOM 2414 C CA . ARG A 1 319 ? -10.079 47.792 -16.937 1.00 51.75 319 ARG A CA 1
ATOM 2415 C C . ARG A 1 319 ? -9.780 49.229 -16.535 1.00 51.75 319 ARG A C 1
ATOM 2417 O O . ARG A 1 319 ? -10.700 49.996 -16.264 1.00 51.75 319 ARG A O 1
ATOM 2424 N N . ARG A 1 320 ? -8.492 49.541 -16.429 1.00 52.34 320 ARG A N 1
ATOM 2425 C CA . ARG A 1 320 ? -8.015 50.913 -16.518 1.00 52.34 320 ARG A CA 1
ATOM 2426 C C . ARG A 1 320 ? -8.595 51.450 -17.835 1.00 52.34 320 ARG A C 1
ATOM 2428 O O . ARG A 1 320 ? -8.410 50.766 -18.846 1.00 52.34 320 ARG A O 1
ATOM 2435 N N . PRO A 1 321 ? -9.346 52.561 -17.838 1.00 55.91 321 PRO A N 1
ATOM 2436 C CA . PRO A 1 321 ? -9.603 53.274 -19.076 1.00 55.91 321 PRO A CA 1
ATOM 2437 C C . PRO A 1 321 ? -8.230 53.587 -19.661 1.00 55.91 321 PRO A C 1
ATOM 2439 O O . PRO A 1 321 ? -7.351 54.090 -18.960 1.00 55.91 321 PRO A O 1
ATOM 2442 N N . THR A 1 322 ? -7.999 53.156 -20.890 1.00 57.12 322 THR A N 1
ATOM 2443 C CA . THR A 1 322 ? -6.931 53.712 -21.702 1.00 57.12 322 THR A CA 1
ATOM 2444 C C . THR A 1 322 ? -7.289 55.175 -21.902 1.00 57.12 322 THR A C 1
ATOM 2446 O O . THR A 1 322 ? -8.320 55.475 -22.500 1.00 57.12 322 THR A O 1
ATOM 2449 N N . ASP A 1 323 ? -6.476 56.059 -21.333 1.00 51.78 323 ASP A N 1
ATOM 2450 C CA . ASP A 1 323 ? -6.424 57.460 -21.723 1.00 51.78 323 ASP A CA 1
ATOM 2451 C C . ASP A 1 323 ? -5.941 57.501 -23.183 1.00 51.78 323 ASP A C 1
ATOM 2453 O O . ASP A 1 323 ? -4.748 57.567 -23.466 1.00 51.78 323 ASP A O 1
ATOM 2457 N N . GLU A 1 324 ? -6.886 57.359 -24.111 1.00 53.56 324 GLU A N 1
ATOM 2458 C CA . GLU A 1 324 ? -6.767 57.817 -25.491 1.00 53.56 324 GLU A CA 1
ATOM 2459 C C . GLU A 1 324 ? -7.482 59.167 -25.582 1.00 53.56 324 GLU A C 1
ATOM 2461 O O . GLU A 1 324 ? -8.696 59.247 -25.752 1.00 53.56 324 GLU A O 1
ATOM 2466 N N . ALA A 1 325 ? -6.710 60.232 -25.422 1.00 53.66 325 ALA A N 1
ATOM 2467 C CA . ALA A 1 325 ? -6.975 61.547 -25.992 1.00 53.66 325 ALA A CA 1
ATOM 2468 C C . ALA A 1 325 ? -5.590 62.191 -26.142 1.00 53.66 325 ALA A C 1
ATOM 2470 O O . ALA A 1 325 ? -5.003 62.678 -25.181 1.00 53.66 325 ALA A O 1
ATOM 2471 N N . SER A 1 326 ? -4.901 61.845 -27.226 1.00 52.88 326 SER A N 1
ATOM 2472 C CA . SER A 1 326 ? -4.948 62.556 -28.510 1.00 52.88 326 SER A CA 1
ATOM 2473 C C . SER A 1 326 ? -3.864 63.626 -28.541 1.00 52.88 326 SER A C 1
ATOM 2475 O O . SER A 1 326 ? -4.023 64.724 -28.009 1.00 52.88 326 SER A O 1
ATOM 2477 N N . ASP A 1 327 ? -2.754 63.235 -29.171 1.00 54.03 327 ASP A N 1
ATOM 2478 C CA . ASP A 1 327 ? -1.925 64.117 -29.980 1.00 54.03 327 ASP A CA 1
ATOM 2479 C C . ASP A 1 327 ? -2.829 65.043 -30.799 1.00 54.03 327 ASP A C 1
ATOM 2481 O O . ASP A 1 327 ? -3.607 64.562 -31.622 1.00 54.03 327 ASP A O 1
ATOM 2485 N N . ASP A 1 328 ? -2.691 66.352 -30.605 1.00 58.62 328 ASP A N 1
ATOM 2486 C CA . ASP A 1 328 ? -2.980 67.305 -31.668 1.00 58.62 328 ASP A CA 1
ATOM 2487 C C . ASP A 1 328 ? -1.666 67.954 -32.090 1.00 58.62 328 ASP A C 1
ATOM 2489 O O . ASP A 1 328 ? -0.913 68.536 -31.303 1.00 58.62 328 ASP A O 1
ATOM 2493 N N . GLN A 1 329 ? -1.382 67.729 -33.364 1.00 59.41 329 GLN A N 1
ATOM 2494 C CA . GLN A 1 329 ? -0.167 68.058 -34.074 1.00 59.41 329 GLN A CA 1
ATOM 2495 C C . GLN A 1 329 ? -0.040 69.570 -34.266 1.00 59.41 329 GLN A C 1
ATOM 2497 O O . GLN A 1 329 ? -0.981 70.260 -34.649 1.00 59.41 329 GLN A O 1
ATOM 2502 N N . ALA A 1 330 ? 1.182 70.065 -34.099 1.00 60.38 330 ALA A N 1
ATOM 2503 C CA . ALA A 1 330 ? 1.626 71.286 -34.748 1.00 60.38 330 ALA A CA 1
ATOM 2504 C C . ALA A 1 330 ? 1.784 71.034 -36.254 1.00 60.38 330 ALA A C 1
ATOM 2506 O O . ALA A 1 330 ? 2.471 70.082 -36.598 1.00 60.38 330 ALA A O 1
ATOM 2507 N N . PHE A 1 331 ? 1.227 71.887 -37.121 1.00 54.97 331 PHE A N 1
ATOM 2508 C CA . PHE A 1 331 ? 1.807 72.285 -38.417 1.00 54.97 331 PHE A CA 1
ATOM 2509 C C . PHE A 1 331 ? 1.021 73.479 -38.987 1.00 54.97 331 PHE A C 1
ATOM 2511 O O . PHE A 1 331 ? -0.185 73.383 -39.213 1.00 54.97 331 PHE A O 1
ATOM 2518 N N . GLY A 1 332 ? 1.724 74.592 -39.220 1.00 58.31 332 GLY A N 1
ATOM 2519 C CA . GLY A 1 332 ? 1.209 75.834 -39.803 1.00 58.31 332 GLY A CA 1
ATOM 2520 C C . GLY A 1 332 ? 2.046 77.031 -39.396 1.00 58.31 332 GLY A C 1
ATOM 2521 O O . GLY A 1 332 ? 1.602 77.742 -38.472 1.00 58.31 332 GLY A O 1
#